Protein AF-A0A8X6VIW7-F1 (afdb_monomer_lite)

Radius of gyration: 28.92 Å; chains: 1; bounding box: 63×59×77 Å

Sequence (243 aa):
MYPKSKSKLSGEFLKIFAATTDDHREITALLKEKGEQFFALNPTANRPQKVVIKGLPITTDIGRDLTSRGFQVLKKPRNSLKLKPNSNSPSSWSRFKNPRIPPDIFKLETCCYLSIKIDNYIYNRRPGAAQCYNCNLFHHSSNNCHIQTRCLKWRHDATCPPTNSEPEATEAPREKRQPPKPNDANQKPQNYDDEAFGFMDAILELKKFFADFPSLLELGRQLRNAQGTERVDVFYRHLISLK

Organism: Trichonephila clavipes (NCBI:txid2585209)

Secondary structure (DSSP, 8-state):
--TT-EEEEETTEEEEE-SSHHHHHHHHHHHHHTT---B-PPPGGGS-EEEEEES--TT--HHHHHHHTT---SEEEEEEEEEETTEEEEEEEEEEEESS--GGGGG--EETTEE-EEEE------SSPPBPTTT--BSS-GGGB-SPP--TTT---S-PPPTT------PPP---PPPPPP--TTPPPP---SSHHHHHHHHHHHHHHHHH-TTHHHHHHHHHH--TTHHHHHHHHHHHTT-

Foldseek 3Di:
DQPPWDWDDDPPDIDIRDPDPVSLVVVLVVCVVVLHFDFDADDPLQFWFKKKKKFDDQPDFQVVQCVVVPADFPDGWHWDWDDDPPDPDTIIITMTTGSDDDPCVQVDQDTPNTGIHMDGPDPPPPVDFDAEPAQRDGDHYVPGGSHAHADPVPRDGPPDDPPPDDDDDDDDDDDDDDDDDDDDPDDDDDDPDPPVVVVVVVVVVVVVVCVLPVCVVVLVVVCVVDDDPVNVVSVVVVVVVND

Structure (mmCIF, N/CA/C/O backbone):
data_AF-A0A8X6VIW7-F1
#
_entry.id   AF-A0A8X6VIW7-F1
#
loop_
_atom_site.group_PDB
_atom_site.id
_atom_site.type_symbol
_atom_site.label_atom_id
_atom_site.label_alt_id
_atom_site.label_comp_id
_atom_site.label_asym_id
_atom_site.label_entity_id
_atom_site.label_seq_id
_atom_site.pdbx_PDB_ins_code
_atom_site.Cartn_x
_atom_site.Cartn_y
_atom_site.Cartn_z
_atom_site.occupancy
_atom_site.B_iso_or_equiv
_atom_site.auth_seq_id
_atom_site.auth_comp_id
_atom_site.auth_asym_id
_atom_site.auth_atom_id
_atom_site.pdbx_PDB_model_num
ATOM 1 N N . MET A 1 1 ? -25.941 -13.196 11.583 1.00 55.06 1 MET A N 1
ATOM 2 C CA . MET A 1 1 ? -24.810 -12.963 12.513 1.00 55.06 1 MET A CA 1
ATOM 3 C C . MET A 1 1 ? -23.689 -13.900 12.086 1.00 55.06 1 MET A C 1
ATOM 5 O O . MET A 1 1 ? -23.973 -15.081 11.982 1.00 55.06 1 MET A O 1
ATOM 9 N N . TYR A 1 2 ? -22.495 -13.408 11.732 1.00 67.38 2 TYR A N 1
ATOM 10 C CA . TYR A 1 2 ? -21.409 -14.222 11.151 1.00 67.38 2 TYR A CA 1
ATOM 11 C C . TYR A 1 2 ? -20.727 -15.087 12.224 1.00 67.38 2 TYR A C 1
ATOM 13 O O . TYR A 1 2 ? -19.884 -14.577 12.966 1.00 67.38 2 TYR A O 1
ATOM 21 N N . PRO A 1 3 ? -21.049 -16.389 12.334 1.00 62.03 3 PRO A N 1
ATOM 22 C CA . PRO A 1 3 ? -20.724 -17.173 13.528 1.00 62.03 3 PRO A CA 1
ATOM 23 C C . PRO A 1 3 ? -19.232 -17.525 13.632 1.00 62.03 3 PRO A C 1
ATOM 25 O O . PRO A 1 3 ? -18.755 -17.890 14.700 1.00 62.03 3 PRO A O 1
ATOM 28 N N . LYS A 1 4 ? -18.478 -17.403 12.531 1.00 77.38 4 LYS A N 1
ATOM 29 C CA . LYS A 1 4 ? -17.041 -17.719 12.472 1.00 77.38 4 LYS A CA 1
ATOM 30 C C . LYS A 1 4 ? -16.131 -16.490 12.568 1.00 77.38 4 LYS A C 1
ATOM 32 O O . LYS A 1 4 ? -14.911 -16.647 12.611 1.00 77.38 4 LYS A O 1
ATOM 37 N N . SER A 1 5 ? -16.688 -15.276 12.586 1.00 81.12 5 SER A N 1
ATOM 38 C CA . SER A 1 5 ? -15.884 -14.055 12.700 1.00 81.12 5 SER A CA 1
ATOM 39 C C . SER A 1 5 ? -15.466 -13.804 14.149 1.00 81.12 5 SER A C 1
ATOM 41 O O . SER A 1 5 ? -16.276 -13.933 15.063 1.00 81.12 5 SER A O 1
ATOM 43 N N . LYS A 1 6 ? -14.198 -13.442 14.368 1.00 87.38 6 LYS A N 1
ATOM 44 C CA . LYS A 1 6 ? -13.678 -13.094 15.701 1.00 87.38 6 LYS A CA 1
ATOM 45 C C . LYS A 1 6 ? -13.632 -11.580 15.845 1.00 87.38 6 LYS A C 1
ATOM 47 O O . LYS A 1 6 ? -13.148 -10.904 14.942 1.00 87.38 6 LYS A O 1
ATOM 52 N N . SER A 1 7 ? -14.058 -11.043 16.981 1.00 89.19 7 SER A N 1
ATOM 53 C CA . SER A 1 7 ? -13.962 -9.610 17.274 1.00 89.19 7 SER A CA 1
ATOM 54 C C . SER A 1 7 ? -13.026 -9.341 18.448 1.00 89.19 7 SER A C 1
ATOM 56 O O . SER A 1 7 ? -13.047 -10.062 19.443 1.00 89.19 7 SER A O 1
ATOM 58 N N . LYS A 1 8 ? -12.208 -8.292 18.348 1.00 91.38 8 LYS A N 1
ATOM 59 C CA . LYS A 1 8 ? -11.324 -7.826 19.422 1.00 91.38 8 LYS A CA 1
ATOM 60 C C . LYS A 1 8 ? -11.406 -6.310 19.547 1.00 91.38 8 LYS A C 1
ATOM 62 O O . LYS A 1 8 ? -11.177 -5.600 18.570 1.00 91.38 8 LYS A O 1
ATOM 67 N N . LEU A 1 9 ? -11.659 -5.815 20.754 1.00 89.25 9 LEU A N 1
ATOM 68 C CA . LEU A 1 9 ? -11.555 -4.389 21.049 1.00 89.25 9 LEU A CA 1
ATOM 69 C C . LEU A 1 9 ? -10.075 -3.968 21.053 1.00 89.25 9 LEU A C 1
ATOM 71 O O . LEU A 1 9 ? -9.223 -4.647 21.630 1.00 89.25 9 LEU A O 1
ATOM 75 N N . SER A 1 10 ? -9.743 -2.888 20.352 1.00 83.25 10 SER A N 1
ATOM 76 C CA . SER A 1 10 ? -8.375 -2.394 20.199 1.00 83.25 10 SER A CA 1
ATOM 77 C C . SER A 1 10 ? -8.364 -0.870 20.235 1.00 83.25 10 SER A C 1
ATOM 79 O O . SER A 1 10 ? -8.368 -0.225 19.184 1.00 83.25 10 SER A O 1
ATOM 81 N N . GLY A 1 11 ? -8.282 -0.306 21.439 1.00 83.88 11 GLY A N 1
ATOM 82 C CA . GLY A 1 11 ? -8.408 1.137 21.644 1.00 83.88 11 GLY A CA 1
ATOM 83 C C . GLY A 1 11 ? -9.808 1.603 21.251 1.00 83.88 11 GLY A C 1
ATOM 84 O O . GLY A 1 11 ? -10.787 0.972 21.633 1.00 83.88 11 GLY A O 1
ATOM 85 N N . GLU A 1 12 ? -9.885 2.649 20.430 1.00 83.62 12 GLU A N 1
ATOM 86 C CA . GLU A 1 12 ? -11.143 3.228 19.926 1.00 83.62 12 GLU A CA 1
ATOM 87 C C . GLU A 1 12 ? -11.874 2.348 18.893 1.00 83.62 12 GLU A C 1
ATOM 89 O O . GLU A 1 12 ? -13.001 2.651 18.517 1.00 83.62 12 GLU A O 1
ATOM 94 N N . PHE A 1 13 ? -11.253 1.268 18.402 1.00 86.56 13 PHE A N 1
ATOM 95 C CA . PHE A 1 13 ? -11.801 0.466 17.305 1.00 86.56 13 PHE A CA 1
ATOM 96 C C . PHE A 1 13 ? -12.142 -0.963 17.725 1.00 86.56 13 PHE A C 1
ATOM 98 O O . PHE A 1 13 ? -11.342 -1.657 18.361 1.00 86.56 13 PHE A O 1
ATOM 105 N N . LEU A 1 14 ? -13.286 -1.455 17.246 1.00 90.88 14 LEU A N 1
ATOM 106 C CA . LEU A 1 14 ? -13.618 -2.876 17.240 1.00 90.88 14 LEU A CA 1
ATOM 107 C C . LEU A 1 14 ? -13.024 -3.532 15.986 1.00 90.88 14 LEU A C 1
ATOM 109 O O . LEU A 1 14 ? -13.461 -3.283 14.864 1.00 90.88 14 LEU A O 1
ATOM 113 N N . LYS A 1 15 ? -12.010 -4.382 16.161 1.00 90.75 15 LYS A N 1
ATOM 114 C CA . LYS A 1 15 ? -11.407 -5.144 15.061 1.00 90.75 15 LYS A CA 1
ATOM 115 C C . LYS A 1 15 ? -12.203 -6.415 14.823 1.00 90.75 15 LYS A C 1
ATOM 117 O O . LYS A 1 15 ? -12.301 -7.244 15.724 1.00 90.75 15 LYS A O 1
ATOM 122 N N . ILE A 1 16 ? -12.707 -6.589 13.607 1.00 90.50 16 ILE A N 1
ATOM 123 C CA . ILE A 1 16 ? -13.416 -7.795 13.175 1.00 90.50 16 ILE A CA 1
ATOM 124 C C . ILE A 1 16 ? -12.510 -8.575 12.223 1.00 90.50 16 ILE A C 1
ATOM 126 O O . ILE A 1 16 ? -12.018 -8.042 11.229 1.00 90.50 16 ILE A O 1
ATOM 130 N N . PHE A 1 17 ? -12.283 -9.844 12.536 1.00 89.25 17 PHE A N 1
ATOM 131 C CA . PHE A 1 17 ? -11.543 -10.788 11.713 1.00 89.25 17 PHE A CA 1
ATOM 132 C C . PHE A 1 17 ? -12.542 -11.720 11.028 1.00 89.25 17 PHE A C 1
ATOM 134 O O . PHE A 1 17 ? -13.133 -12.590 11.672 1.00 89.25 17 PHE A O 1
ATOM 141 N N . ALA A 1 18 ? -12.738 -11.514 9.727 1.00 87.69 18 ALA A N 1
ATOM 142 C CA . ALA A 1 18 ? -13.538 -12.394 8.881 1.00 87.69 18 ALA A CA 1
ATOM 143 C C . ALA A 1 18 ? -12.816 -13.735 8.660 1.00 87.69 18 ALA A C 1
ATOM 145 O O . ALA A 1 18 ? -11.590 -13.761 8.532 1.00 87.69 18 ALA A O 1
ATOM 146 N N . ALA A 1 19 ? -13.569 -14.839 8.621 1.00 86.44 19 ALA A N 1
ATOM 147 C CA . ALA A 1 19 ? -13.002 -16.171 8.409 1.00 86.44 19 ALA A CA 1
ATOM 148 C C . ALA A 1 19 ? -12.710 -16.427 6.923 1.00 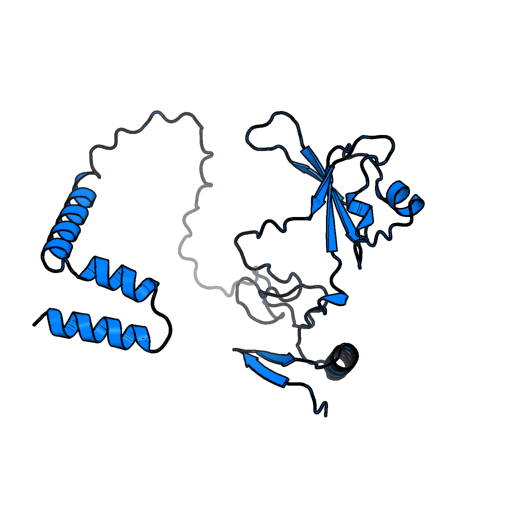86.44 19 ALA A C 1
ATOM 150 O O . ALA A 1 19 ? -11.676 -17.001 6.584 1.00 86.44 19 ALA A O 1
ATOM 151 N N . THR A 1 20 ? -13.601 -15.967 6.041 1.00 86.12 20 THR A N 1
ATOM 152 C CA . THR A 1 20 ? -13.472 -16.095 4.586 1.00 86.12 20 THR A CA 1
ATOM 153 C C . THR A 1 20 ? -13.397 -14.732 3.891 1.00 86.12 20 THR A C 1
ATOM 155 O O . THR A 1 20 ? -13.682 -13.680 4.473 1.00 86.12 20 THR A O 1
ATOM 158 N N . THR A 1 21 ? -12.989 -14.730 2.618 1.00 84.25 21 THR A N 1
ATOM 159 C CA . THR A 1 21 ? -12.998 -13.514 1.789 1.00 84.25 21 THR A CA 1
ATOM 160 C C . THR A 1 21 ? -14.405 -13.020 1.483 1.00 84.25 21 THR A C 1
ATOM 162 O O . THR A 1 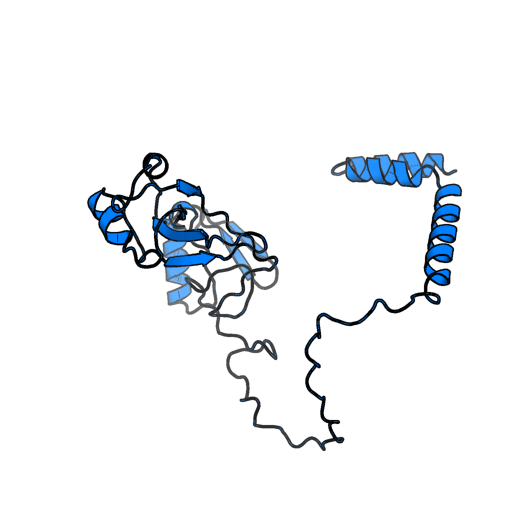21 ? -14.579 -11.817 1.289 1.00 84.25 21 THR A O 1
ATOM 165 N N . ASP A 1 22 ? -15.381 -13.923 1.447 1.00 86.50 22 ASP A N 1
ATOM 166 C CA . ASP A 1 22 ? -16.775 -13.596 1.157 1.00 86.50 22 ASP A CA 1
ATOM 167 C C . ASP A 1 22 ? -17.432 -12.970 2.385 1.00 86.50 22 ASP A C 1
ATOM 169 O O . ASP A 1 22 ? -17.964 -11.868 2.272 1.00 86.50 22 ASP A O 1
ATOM 173 N N . ASP A 1 23 ? -17.199 -13.526 3.583 1.00 88.44 23 ASP A N 1
ATOM 174 C CA . ASP A 1 23 ? -17.597 -12.890 4.849 1.00 88.44 23 ASP A CA 1
ATOM 175 C C . ASP A 1 23 ? -17.052 -11.455 4.945 1.00 88.44 23 ASP A C 1
ATOM 177 O O . ASP A 1 23 ? -17.758 -10.530 5.336 1.00 88.44 23 ASP A O 1
ATOM 181 N N . HIS A 1 24 ? -15.787 -11.233 4.561 1.00 87.38 24 HIS A N 1
ATOM 182 C CA . HIS A 1 24 ? -15.199 -9.890 4.559 1.00 87.38 24 HIS A CA 1
ATOM 183 C C . HIS A 1 24 ? -15.970 -8.932 3.637 1.00 87.38 24 HIS A C 1
ATOM 185 O O . HIS A 1 24 ? -16.140 -7.756 3.973 1.00 87.38 24 HIS A O 1
ATOM 191 N N . ARG A 1 25 ? -16.405 -9.400 2.460 1.00 87.56 25 ARG A N 1
ATOM 192 C CA . ARG A 1 25 ? -17.170 -8.592 1.498 1.00 87.56 25 ARG A CA 1
ATOM 193 C C . ARG A 1 25 ? -18.560 -8.278 2.030 1.00 87.56 25 ARG A C 1
ATOM 195 O O . ARG A 1 25 ? -18.948 -7.115 1.981 1.00 87.56 25 ARG A O 1
ATOM 202 N N . GLU A 1 26 ? -19.256 -9.269 2.573 1.00 90.31 26 GLU A N 1
ATOM 203 C CA . GLU A 1 26 ? -20.601 -9.083 3.110 1.00 90.31 26 GLU A CA 1
ATOM 204 C C . GLU A 1 26 ? -20.607 -8.182 4.349 1.00 90.31 26 GLU A C 1
ATOM 206 O O . GLU A 1 26 ? -21.367 -7.221 4.398 1.00 90.31 26 GLU A O 1
ATOM 211 N N . ILE A 1 27 ? -19.686 -8.389 5.299 1.00 90.00 27 ILE A N 1
ATOM 212 C CA . ILE A 1 27 ? -19.535 -7.509 6.471 1.00 90.00 27 ILE A CA 1
ATOM 213 C C . ILE A 1 27 ? -19.248 -6.071 6.023 1.00 90.00 27 ILE A C 1
ATOM 215 O O . ILE A 1 27 ? -19.843 -5.126 6.534 1.00 90.00 27 ILE A O 1
ATOM 219 N N . THR A 1 28 ? -18.364 -5.893 5.036 1.00 90.00 28 THR A N 1
ATOM 220 C CA . THR A 1 28 ? -18.067 -4.566 4.477 1.00 90.00 28 THR A CA 1
ATOM 221 C C . THR A 1 28 ? -19.297 -3.939 3.813 1.00 90.00 28 THR A C 1
ATOM 223 O O . THR A 1 28 ? -19.474 -2.727 3.907 1.00 90.00 28 THR A O 1
ATOM 226 N N . ALA A 1 29 ? -20.133 -4.724 3.129 1.00 91.06 29 ALA A N 1
ATOM 227 C CA . ALA A 1 29 ? -21.361 -4.239 2.500 1.00 91.06 29 ALA A CA 1
ATOM 228 C C . ALA A 1 29 ? -22.401 -3.815 3.547 1.00 91.06 29 ALA A C 1
ATOM 230 O O . ALA A 1 29 ? -22.921 -2.707 3.461 1.00 91.06 29 ALA A O 1
ATOM 231 N N . LEU A 1 30 ? -22.606 -4.629 4.585 1.00 92.12 30 LEU A N 1
ATOM 232 C CA . LEU A 1 30 ? -23.519 -4.324 5.688 1.00 92.12 30 LEU A CA 1
ATOM 233 C C . LEU A 1 30 ? -23.110 -3.065 6.459 1.00 92.12 30 LEU A C 1
ATOM 235 O O . LEU A 1 30 ? -23.959 -2.257 6.821 1.00 92.12 30 LEU A O 1
ATOM 239 N N . LEU A 1 31 ? -21.810 -2.868 6.707 1.00 91.31 31 LEU A N 1
ATOM 240 C CA . LEU A 1 31 ? -21.321 -1.656 7.375 1.00 91.31 31 LEU A CA 1
ATOM 241 C C . LEU A 1 31 ? -21.535 -0.400 6.521 1.00 91.31 31 LEU A C 1
ATOM 243 O O . LEU A 1 31 ? -21.816 0.663 7.066 1.00 91.31 31 LEU A O 1
ATOM 247 N N . LYS A 1 32 ? -21.436 -0.522 5.191 1.00 90.25 32 LYS A N 1
ATOM 248 C CA . LYS A 1 32 ? -21.754 0.579 4.270 1.00 90.25 32 LYS A CA 1
ATOM 249 C C . LYS A 1 32 ? -23.241 0.892 4.250 1.00 90.25 32 LYS A C 1
ATOM 251 O O . LYS A 1 32 ? -23.593 2.062 4.274 1.00 90.25 32 LYS A O 1
ATOM 256 N N . GLU A 1 33 ? -24.086 -0.133 4.212 1.00 93.94 33 GLU A N 1
ATOM 257 C CA . GLU A 1 33 ? -25.544 0.020 4.226 1.00 93.94 33 GLU A CA 1
ATOM 258 C C . GLU A 1 33 ? -26.019 0.722 5.501 1.00 93.94 33 GLU A C 1
ATOM 260 O O . GLU A 1 33 ? -26.839 1.631 5.442 1.00 93.94 33 GLU A O 1
ATOM 265 N N . LYS A 1 34 ? -25.433 0.365 6.649 1.00 92.12 34 LYS A N 1
ATOM 266 C CA . LYS A 1 34 ? -25.712 1.026 7.929 1.00 92.12 34 LYS A CA 1
ATOM 267 C C . LYS A 1 34 ? -25.103 2.425 8.063 1.00 92.12 34 LYS A C 1
ATOM 269 O O . LYS A 1 34 ? -25.446 3.132 9.001 1.00 92.12 34 LYS A O 1
ATOM 274 N N . GLY A 1 35 ? -24.204 2.825 7.161 1.00 88.25 35 GLY A N 1
ATOM 275 C CA . GLY A 1 35 ? -23.536 4.128 7.213 1.00 88.25 35 GLY A CA 1
ATOM 276 C C . GLY A 1 35 ? -22.532 4.282 8.362 1.00 88.25 35 GLY A C 1
ATOM 277 O O . GLY A 1 35 ? -22.239 5.402 8.773 1.00 88.25 35 GLY A O 1
ATOM 278 N N . GLU A 1 36 ? -21.999 3.177 8.885 1.00 89.56 36 GLU A N 1
ATOM 279 C CA . GLU A 1 36 ? -21.081 3.193 10.027 1.00 89.56 36 GLU A CA 1
ATOM 280 C C . GLU A 1 36 ? -19.656 3.599 9.622 1.00 89.56 36 GLU A C 1
ATOM 282 O O . GLU A 1 36 ? -19.207 3.365 8.496 1.00 89.56 36 GLU A O 1
ATOM 287 N N . GLN A 1 37 ? -18.890 4.160 10.562 1.00 90.69 37 GLN A N 1
ATOM 288 C CA . GLN A 1 37 ? -17.494 4.532 10.315 1.00 90.69 37 GLN A CA 1
ATOM 289 C C . GLN A 1 37 ? -16.563 3.328 10.472 1.00 90.69 37 GLN A C 1
ATOM 291 O O . GLN A 1 37 ? -16.372 2.799 11.567 1.00 90.69 37 GLN A O 1
ATOM 296 N N . PHE A 1 38 ? -15.903 2.917 9.389 1.00 92.06 38 PHE A N 1
ATOM 297 C CA . PHE A 1 38 ? -14.943 1.815 9.441 1.00 92.06 38 PHE A CA 1
ATOM 298 C C . PHE A 1 38 ? -13.830 1.956 8.403 1.00 92.06 38 PHE A C 1
ATOM 300 O O . PHE A 1 38 ? -13.922 2.706 7.432 1.00 92.06 38 PHE A O 1
ATOM 307 N N . PHE A 1 39 ? -12.756 1.192 8.577 1.00 91.38 39 PHE A N 1
ATOM 308 C CA . PHE A 1 39 ? -11.782 0.943 7.519 1.00 91.38 39 PHE A CA 1
ATOM 309 C C . PHE A 1 39 ? -11.555 -0.558 7.397 1.00 91.38 39 PHE A C 1
ATOM 311 O O . PHE A 1 39 ? -11.466 -1.266 8.398 1.00 91.38 39 PHE A O 1
ATOM 318 N N . ALA A 1 40 ? -11.437 -1.044 6.167 1.00 89.81 40 ALA A N 1
ATOM 319 C CA . ALA A 1 40 ? -11.188 -2.453 5.901 1.00 89.81 40 ALA A CA 1
ATOM 320 C C . ALA A 1 40 ? -9.819 -2.642 5.241 1.00 89.81 40 ALA A C 1
ATOM 322 O O . ALA A 1 40 ? -9.442 -1.956 4.286 1.00 89.81 40 ALA A O 1
ATOM 323 N N . LEU A 1 41 ? -9.045 -3.585 5.776 1.00 85.44 41 LEU A N 1
ATOM 324 C CA . LEU A 1 41 ? -7.746 -3.948 5.225 1.00 85.44 41 LEU A CA 1
ATOM 325 C C . LEU A 1 41 ? -7.953 -4.920 4.065 1.00 85.44 41 LEU A C 1
ATOM 327 O O . LEU A 1 41 ? -8.632 -5.929 4.206 1.00 85.44 41 LEU A O 1
ATOM 331 N N . ASN A 1 42 ? -7.336 -4.637 2.918 1.00 77.56 42 ASN A N 1
ATOM 332 C CA . ASN A 1 42 ? -7.421 -5.546 1.779 1.00 77.56 42 ASN A CA 1
ATOM 333 C C . ASN A 1 42 ? -6.821 -6.916 2.143 1.00 77.56 42 ASN A C 1
ATOM 335 O O . ASN A 1 42 ? -5.689 -6.946 2.647 1.00 77.56 42 ASN A O 1
ATOM 339 N N . PRO A 1 43 ? -7.515 -8.029 1.833 1.00 74.44 43 PRO A N 1
ATOM 340 C CA . PRO A 1 43 ? -6.968 -9.368 1.997 1.00 74.44 43 PRO A CA 1
ATOM 341 C C . PRO A 1 43 ? -5.606 -9.503 1.314 1.00 74.44 43 PRO A C 1
ATOM 343 O O . PRO A 1 43 ? -5.377 -8.934 0.242 1.00 74.44 43 PRO A O 1
ATOM 346 N N . THR A 1 44 ? -4.709 -10.287 1.910 1.00 70.56 44 THR A N 1
ATOM 347 C CA . THR A 1 44 ? -3.350 -10.517 1.390 1.00 70.56 44 THR A CA 1
ATOM 348 C C . THR A 1 44 ? -3.363 -11.031 -0.048 1.00 70.56 44 THR A C 1
ATOM 350 O O . THR A 1 44 ? -2.578 -10.547 -0.859 1.00 70.56 44 THR A O 1
ATOM 353 N N . ALA A 1 45 ? -4.306 -11.916 -0.387 1.00 68.88 45 ALA A N 1
ATOM 354 C CA . ALA A 1 45 ? -4.485 -12.462 -1.734 1.00 68.88 45 ALA A CA 1
ATOM 355 C C . ALA A 1 45 ? -4.814 -11.401 -2.801 1.00 68.88 45 ALA A C 1
ATOM 357 O O . ALA A 1 45 ? -4.433 -11.557 -3.957 1.00 68.88 45 ALA A O 1
ATOM 358 N N . ASN A 1 46 ? -5.487 -10.313 -2.415 1.00 70.38 46 ASN A N 1
ATOM 359 C CA . ASN A 1 46 ? -5.895 -9.239 -3.326 1.00 70.38 46 ASN A CA 1
ATOM 360 C C . ASN A 1 46 ? -4.908 -8.066 -3.330 1.00 70.38 46 ASN A C 1
ATOM 362 O O . ASN A 1 46 ? -5.108 -7.081 -4.044 1.00 70.38 46 ASN A O 1
ATOM 366 N N . ARG A 1 47 ? -3.856 -8.117 -2.502 1.00 73.88 47 ARG A N 1
ATOM 367 C CA . ARG A 1 47 ? -2.873 -7.041 -2.414 1.00 73.88 47 ARG A CA 1
ATOM 368 C C . ARG A 1 47 ? -1.931 -7.133 -3.621 1.00 73.88 47 ARG A C 1
ATOM 370 O O . ARG A 1 47 ? -1.119 -8.053 -3.668 1.00 73.88 47 ARG A O 1
ATOM 377 N N . PRO A 1 48 ? -1.953 -6.159 -4.551 1.00 72.12 48 PRO A N 1
ATOM 378 C CA . PRO A 1 48 ? -1.096 -6.219 -5.721 1.00 72.12 48 PRO A CA 1
ATOM 379 C C . PRO A 1 48 ? 0.366 -6.138 -5.299 1.00 72.12 48 PRO A C 1
ATOM 381 O O . PRO A 1 48 ? 0.767 -5.252 -4.527 1.00 72.12 48 PRO A O 1
ATOM 384 N N . GLN A 1 49 ? 1.161 -7.053 -5.831 1.00 77.69 49 GLN A N 1
ATOM 385 C CA . GLN A 1 49 ? 2.592 -7.077 -5.620 1.00 77.69 49 GLN A CA 1
ATOM 386 C C . GLN A 1 49 ? 3.271 -6.080 -6.567 1.00 77.69 49 GLN A C 1
ATOM 388 O O . GLN A 1 49 ? 2.742 -5.702 -7.619 1.00 77.69 49 GLN A O 1
ATOM 393 N N . LYS A 1 50 ? 4.433 -5.585 -6.144 1.00 81.44 50 LYS A N 1
ATOM 394 C CA . LYS A 1 50 ? 5.212 -4.586 -6.876 1.00 81.44 50 LYS A CA 1
ATOM 395 C C . LYS A 1 50 ? 6.564 -5.174 -7.237 1.00 81.44 50 LYS A C 1
ATOM 397 O O . LYS A 1 50 ? 7.210 -5.784 -6.389 1.00 81.44 50 LYS A O 1
ATOM 402 N N . VAL A 1 51 ? 7.008 -4.889 -8.450 1.00 84.31 51 VAL A N 1
ATOM 403 C CA . VAL A 1 51 ? 8.330 -5.263 -8.958 1.00 84.31 51 VAL A CA 1
ATOM 404 C C . VAL A 1 51 ? 9.041 -4.011 -9.439 1.00 84.31 51 VAL A C 1
ATOM 406 O O . VAL A 1 51 ? 8.398 -3.020 -9.809 1.00 84.31 51 VAL A O 1
ATOM 409 N N . VAL A 1 52 ? 10.365 -4.047 -9.386 1.00 84.88 52 VAL A N 1
ATOM 410 C CA . VAL A 1 52 ? 11.242 -3.003 -9.894 1.00 84.88 52 VAL A CA 1
ATOM 411 C C . VAL A 1 52 ? 12.002 -3.534 -11.098 1.00 84.88 52 VAL A C 1
ATOM 413 O O . VAL A 1 52 ? 12.730 -4.510 -10.971 1.00 84.88 52 VAL A O 1
ATOM 416 N N . ILE A 1 53 ? 11.886 -2.846 -12.231 1.00 86.75 53 ILE A N 1
ATOM 417 C CA . ILE A 1 53 ? 12.722 -3.089 -13.410 1.00 86.75 53 ILE A CA 1
ATOM 418 C C . ILE A 1 53 ? 13.769 -1.979 -13.481 1.00 86.75 53 ILE A C 1
ATOM 420 O O . ILE A 1 53 ? 13.413 -0.800 -13.446 1.00 86.75 53 ILE A O 1
ATOM 424 N N . LYS A 1 54 ? 15.046 -2.348 -13.543 1.00 86.69 54 LYS A N 1
ATOM 425 C CA . LYS A 1 54 ? 16.201 -1.449 -13.670 1.00 86.69 54 LYS A CA 1
ATOM 426 C C . LYS A 1 54 ? 16.807 -1.565 -15.066 1.00 86.69 54 LYS A C 1
ATOM 428 O O . LYS A 1 54 ? 16.698 -2.618 -15.687 1.00 86.69 54 LYS A O 1
ATOM 433 N N . GLY A 1 55 ? 17.495 -0.511 -15.508 1.00 82.25 55 GLY A N 1
ATOM 434 C CA . GLY A 1 55 ? 18.224 -0.502 -16.786 1.00 82.25 55 GLY A CA 1
ATOM 435 C C . GLY A 1 55 ? 17.435 0.062 -17.968 1.00 82.25 55 GLY A C 1
ATOM 436 O O . GLY A 1 55 ? 17.872 -0.059 -19.103 1.00 82.25 55 GLY A O 1
ATOM 437 N N . LEU A 1 56 ? 16.285 0.697 -17.715 1.00 84.25 56 LEU A N 1
ATOM 438 C CA . LEU A 1 56 ? 15.430 1.263 -18.761 1.00 84.25 56 LEU A CA 1
ATOM 439 C C . LEU A 1 56 ? 15.372 2.788 -18.678 1.00 84.25 56 LEU A C 1
ATOM 441 O O . LEU A 1 56 ? 15.194 3.306 -17.576 1.00 84.25 56 LEU A O 1
ATOM 445 N N . PRO A 1 57 ? 15.462 3.529 -19.791 1.00 80.62 57 PRO A N 1
ATOM 446 C CA . PRO A 1 57 ? 15.230 4.970 -19.805 1.00 80.62 57 PRO A CA 1
ATOM 447 C C . PRO A 1 57 ? 13.870 5.356 -19.200 1.00 80.62 57 PRO A C 1
ATOM 449 O O . PRO A 1 57 ? 12.902 4.598 -19.241 1.00 80.62 57 PRO A O 1
ATOM 452 N N . ILE A 1 58 ? 13.764 6.570 -18.649 1.00 77.44 58 ILE A N 1
ATOM 453 C CA . ILE A 1 58 ? 12.500 7.054 -18.058 1.00 77.44 58 ILE A CA 1
ATOM 454 C C . ILE A 1 58 ? 11.387 7.205 -19.091 1.00 77.44 58 ILE A C 1
ATOM 456 O O . ILE A 1 58 ? 10.213 7.090 -18.746 1.00 77.44 58 ILE A O 1
ATOM 460 N N . THR A 1 59 ? 11.744 7.464 -20.341 1.00 78.44 59 THR A N 1
ATOM 461 C CA . THR A 1 59 ? 10.803 7.689 -21.438 1.00 78.44 59 THR A CA 1
ATOM 462 C C . THR A 1 59 ? 10.175 6.399 -21.961 1.00 78.44 59 THR A C 1
ATOM 464 O O . THR A 1 59 ? 9.177 6.459 -22.674 1.00 78.44 59 THR A O 1
ATOM 467 N N . THR A 1 60 ? 10.712 5.232 -21.597 1.00 80.44 60 THR A N 1
ATOM 468 C CA . THR A 1 60 ? 10.274 3.947 -22.142 1.00 80.44 60 THR A CA 1
ATOM 469 C C . THR A 1 60 ? 8.896 3.537 -21.608 1.00 80.44 60 THR A C 1
ATOM 471 O O . THR A 1 60 ? 8.689 3.433 -20.392 1.00 80.44 60 THR A O 1
ATOM 474 N N . ASP A 1 61 ? 7.955 3.246 -22.514 1.00 82.62 61 ASP A N 1
ATOM 475 C CA . ASP A 1 61 ? 6.643 2.676 -22.175 1.00 82.62 61 ASP A CA 1
ATOM 476 C C . ASP A 1 61 ? 6.727 1.154 -22.013 1.00 82.62 61 ASP A C 1
ATOM 478 O O . ASP A 1 61 ? 6.479 0.367 -22.925 1.00 82.62 61 ASP A O 1
ATOM 482 N N . ILE A 1 62 ? 7.062 0.748 -20.796 1.00 84.44 62 ILE A N 1
ATOM 483 C CA . ILE A 1 62 ? 7.236 -0.653 -20.402 1.00 84.44 62 ILE A CA 1
ATOM 484 C C . ILE A 1 62 ? 5.900 -1.407 -20.384 1.00 84.44 62 ILE A C 1
ATOM 486 O O . ILE A 1 62 ? 5.865 -2.630 -20.497 1.00 84.44 62 ILE A O 1
ATOM 490 N N . GLY A 1 63 ? 4.781 -0.689 -20.236 1.00 84.12 63 GLY A N 1
ATOM 491 C CA . GLY A 1 63 ? 3.461 -1.301 -20.107 1.00 84.12 63 GLY A CA 1
ATOM 492 C C . GLY A 1 63 ? 3.089 -2.131 -21.332 1.00 84.12 63 GLY A C 1
ATOM 493 O O . GLY A 1 63 ? 2.574 -3.237 -21.182 1.00 84.12 63 GLY A O 1
ATOM 494 N N . ARG A 1 64 ? 3.395 -1.623 -22.531 1.00 85.56 64 ARG A N 1
ATOM 495 C CA . ARG A 1 64 ? 3.101 -2.295 -23.804 1.00 85.56 64 ARG A CA 1
ATOM 496 C C . ARG A 1 64 ? 3.891 -3.588 -23.971 1.00 85.56 64 ARG A C 1
ATOM 498 O O . ARG A 1 64 ? 3.284 -4.611 -24.257 1.00 85.56 64 ARG A O 1
ATOM 505 N N . ASP A 1 65 ? 5.203 -3.549 -23.735 1.00 87.81 65 ASP A N 1
ATOM 506 C CA . ASP A 1 65 ? 6.076 -4.725 -23.884 1.00 87.81 65 ASP A CA 1
ATOM 507 C C . ASP A 1 65 ? 5.777 -5.806 -22.834 1.00 87.81 65 ASP A C 1
ATOM 509 O O . ASP A 1 65 ? 5.800 -6.996 -23.125 1.00 87.81 65 ASP A O 1
ATOM 513 N N . LEU A 1 66 ? 5.417 -5.418 -21.607 1.00 86.81 66 LEU A N 1
ATOM 514 C CA . LEU A 1 66 ? 4.962 -6.394 -20.613 1.00 86.81 66 LEU A CA 1
ATOM 515 C C . LEU A 1 66 ? 3.616 -7.020 -21.001 1.00 86.81 66 LEU A C 1
ATOM 517 O O . LEU A 1 66 ? 3.423 -8.219 -20.814 1.00 86.81 66 LEU A O 1
ATOM 521 N N . THR A 1 67 ? 2.700 -6.229 -21.563 1.00 87.50 67 THR A N 1
ATOM 522 C CA . THR A 1 67 ? 1.376 -6.719 -21.973 1.00 87.50 67 THR A CA 1
ATOM 523 C C . THR A 1 67 ? 1.473 -7.648 -23.185 1.00 87.50 67 THR A C 1
ATOM 525 O O . THR A 1 67 ? 0.814 -8.684 -23.194 1.00 87.50 67 THR A O 1
ATOM 528 N N . SER A 1 68 ? 2.324 -7.342 -24.175 1.00 87.06 68 SER A N 1
ATOM 529 C CA . SER A 1 68 ? 2.548 -8.216 -25.341 1.00 87.06 68 SER A CA 1
ATOM 530 C C . SER A 1 68 ? 3.162 -9.564 -24.960 1.00 87.06 68 SER A C 1
ATOM 532 O O . SER A 1 68 ? 2.895 -10.567 -25.613 1.00 87.06 68 SER A O 1
ATOM 534 N N . ARG A 1 69 ? 3.929 -9.611 -23.866 1.00 86.19 69 ARG A N 1
ATOM 535 C CA . ARG A 1 69 ? 4.480 -10.845 -23.283 1.00 86.19 69 ARG A CA 1
ATOM 536 C C . ARG A 1 69 ? 3.502 -11.583 -22.358 1.00 86.19 69 ARG A C 1
ATOM 538 O O . ARG A 1 69 ? 3.886 -12.563 -21.730 1.00 86.19 69 ARG A O 1
ATOM 545 N N . GLY A 1 70 ? 2.256 -11.115 -22.245 1.00 84.50 70 GLY A N 1
ATOM 546 C CA . GLY A 1 70 ? 1.199 -11.760 -21.459 1.00 84.50 70 GLY A CA 1
ATOM 547 C C . GLY A 1 70 ? 1.151 -11.373 -19.975 1.00 84.50 70 GLY A C 1
ATOM 548 O O . GLY A 1 70 ? 0.389 -11.966 -19.212 1.00 84.50 70 GLY A O 1
ATOM 549 N N . PHE A 1 71 ? 1.922 -10.375 -19.525 1.00 84.81 71 PHE A N 1
ATOM 550 C CA . PHE A 1 71 ? 1.876 -9.924 -18.132 1.00 84.81 71 PHE A CA 1
ATOM 551 C C . PHE A 1 71 ? 0.761 -8.898 -17.906 1.00 84.81 71 PHE A C 1
ATOM 553 O O . PHE A 1 71 ? 0.698 -7.857 -18.559 1.00 84.81 71 PHE A O 1
ATOM 560 N N . GLN A 1 72 ? -0.084 -9.138 -16.900 1.00 78.44 72 GLN A N 1
ATOM 561 C CA . GLN A 1 72 ? -1.150 -8.205 -16.536 1.00 78.44 72 GLN A CA 1
ATOM 562 C C . GLN A 1 72 ? -0.608 -7.000 -15.747 1.00 78.44 72 GLN A C 1
ATOM 564 O O . GLN A 1 72 ? -0.163 -7.117 -14.600 1.00 78.44 72 GLN A O 1
ATOM 569 N N . VAL A 1 73 ? -0.689 -5.810 -16.346 1.00 78.44 73 VAL A N 1
ATOM 570 C CA . VAL A 1 73 ? -0.259 -4.545 -15.735 1.00 78.44 73 VAL A CA 1
ATOM 571 C C . VAL A 1 73 ? -1.481 -3.757 -15.248 1.00 78.44 73 VAL A C 1
ATOM 573 O O . VAL A 1 73 ? -2.224 -3.193 -16.042 1.00 78.44 73 VAL A O 1
ATOM 576 N N . LEU A 1 74 ? -1.689 -3.667 -13.927 1.00 70.50 74 LEU A N 1
ATOM 577 C CA . LEU A 1 74 ? -2.871 -2.989 -13.351 1.00 70.50 74 LEU A CA 1
ATOM 578 C C . LEU A 1 74 ? -2.848 -1.464 -13.482 1.00 70.50 74 LEU A C 1
ATOM 580 O O . LEU A 1 74 ? -3.884 -0.805 -13.472 1.00 70.50 74 LEU A O 1
ATOM 584 N N . LYS A 1 75 ? -1.652 -0.876 -13.455 1.00 70.50 75 LYS A N 1
ATOM 585 C CA . LYS A 1 75 ? -1.441 0.572 -13.538 1.00 70.50 75 LYS A CA 1
ATOM 586 C C . LYS A 1 75 ? -0.201 0.827 -14.365 1.00 70.50 75 LYS A C 1
ATOM 588 O O . LYS A 1 75 ? 0.776 0.092 -14.206 1.00 70.50 75 LYS A O 1
ATOM 593 N N . LYS A 1 76 ? -0.233 1.901 -15.163 1.00 69.81 76 LYS A N 1
ATOM 594 C CA . LYS A 1 76 ? 0.925 2.356 -15.939 1.00 69.81 76 LYS A CA 1
ATOM 595 C C . LYS A 1 76 ? 2.182 2.352 -15.056 1.00 69.81 76 LYS A C 1
ATOM 597 O O . LYS A 1 76 ? 2.120 2.887 -13.936 1.00 69.81 76 LYS A O 1
ATOM 602 N N . PRO A 1 77 ? 3.284 1.729 -15.513 1.00 73.44 77 PRO A N 1
ATOM 603 C CA . PRO A 1 77 ? 4.523 1.703 -14.759 1.00 73.44 77 PRO A CA 1
ATOM 604 C C . PRO A 1 77 ? 4.956 3.127 -14.424 1.00 73.44 77 PRO A C 1
ATOM 606 O O . PRO A 1 77 ? 4.961 4.006 -15.283 1.00 73.44 77 PRO A O 1
ATOM 609 N N . ARG A 1 78 ? 5.286 3.380 -13.155 1.00 71.88 78 ARG A N 1
ATOM 610 C CA . ARG A 1 78 ? 5.834 4.679 -12.759 1.00 71.88 78 ARG A CA 1
ATOM 611 C C . ARG A 1 78 ? 7.344 4.605 -12.866 1.00 71.88 78 ARG A C 1
ATOM 613 O O . ARG A 1 78 ? 7.985 4.001 -12.000 1.00 71.88 78 ARG A O 1
ATOM 620 N N . ASN A 1 79 ? 7.870 5.235 -13.905 1.00 73.06 79 ASN A N 1
ATOM 621 C CA . ASN A 1 79 ? 9.298 5.395 -14.115 1.00 73.06 79 ASN A CA 1
ATOM 622 C C . ASN A 1 79 ? 9.798 6.492 -13.170 1.00 73.06 79 ASN A C 1
ATOM 624 O O . ASN A 1 79 ? 9.143 7.518 -12.972 1.00 73.06 79 ASN A O 1
ATOM 628 N N . SER A 1 80 ? 10.917 6.245 -12.502 1.00 70.50 80 SER A N 1
ATOM 629 C CA . SER A 1 80 ? 11.515 7.208 -11.581 1.00 70.50 80 SER A CA 1
ATOM 630 C C . SER A 1 80 ? 13.024 7.215 -11.729 1.00 70.50 80 SER A C 1
ATOM 632 O O . SER A 1 80 ? 13.637 6.154 -11.822 1.00 70.50 80 SER A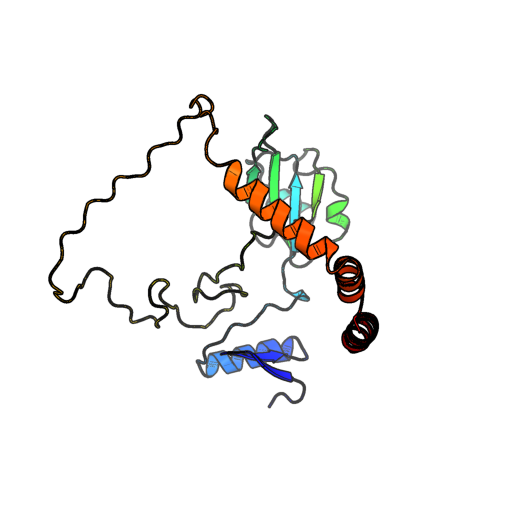 O 1
ATOM 634 N N . LEU A 1 81 ? 13.615 8.411 -11.704 1.00 67.06 81 LEU A N 1
ATOM 635 C CA . LEU A 1 81 ? 15.056 8.578 -11.567 1.00 67.06 81 LEU A CA 1
ATOM 636 C C . LEU A 1 81 ? 15.376 8.577 -10.077 1.00 67.06 81 LEU A C 1
ATOM 638 O O . LEU A 1 81 ? 14.734 9.286 -9.298 1.00 67.06 81 LEU A O 1
ATOM 642 N N . LYS A 1 82 ? 16.371 7.799 -9.668 1.00 64.12 82 LYS A N 1
ATOM 643 C CA . LYS A 1 82 ? 17.073 8.059 -8.416 1.00 64.12 82 LYS A CA 1
ATOM 644 C C . LYS A 1 82 ? 18.529 8.332 -8.737 1.00 64.12 82 LYS A C 1
ATOM 646 O O . LYS A 1 82 ? 19.248 7.428 -9.166 1.00 64.12 82 LYS A O 1
ATOM 651 N N . LEU A 1 83 ? 18.937 9.572 -8.489 1.00 57.03 83 LEU A N 1
ATOM 652 C CA . LEU A 1 83 ? 20.333 9.908 -8.256 1.00 57.03 83 LEU A CA 1
ATOM 653 C C . LEU A 1 83 ? 20.730 9.197 -6.962 1.00 57.03 83 LEU A C 1
ATOM 655 O O . LEU A 1 83 ? 20.058 9.358 -5.938 1.00 57.03 83 LEU A O 1
ATOM 659 N N . LYS A 1 84 ? 21.745 8.333 -7.011 1.00 58.12 84 LYS A N 1
ATOM 660 C CA . LYS A 1 84 ? 22.299 7.813 -5.759 1.00 58.12 84 LYS A CA 1
ATOM 661 C C . LYS A 1 84 ? 23.178 8.914 -5.162 1.00 58.12 84 LYS A C 1
ATOM 663 O O . LYS A 1 84 ? 23.882 9.561 -5.933 1.00 58.12 84 LYS A O 1
ATOM 668 N N . PRO A 1 85 ? 23.197 9.077 -3.829 1.00 54.06 85 PRO A N 1
ATOM 669 C CA . PRO A 1 85 ? 23.991 10.115 -3.168 1.00 54.06 85 PRO A CA 1
ATOM 670 C C . PRO A 1 85 ? 25.473 10.125 -3.576 1.00 54.06 85 PRO A C 1
ATOM 672 O O . PRO A 1 85 ? 26.068 11.188 -3.604 1.00 54.06 85 PRO A O 1
ATOM 675 N N . ASN A 1 86 ? 26.029 8.969 -3.976 1.00 55.69 86 ASN A N 1
ATOM 676 C CA . ASN A 1 86 ? 27.443 8.799 -4.336 1.00 55.69 86 ASN A CA 1
ATOM 677 C C . ASN A 1 86 ? 27.658 8.152 -5.722 1.00 55.69 86 ASN A C 1
ATOM 679 O O . ASN A 1 86 ? 28.656 7.468 -5.933 1.00 55.69 86 ASN A O 1
ATOM 683 N N . SER A 1 87 ? 26.721 8.279 -6.671 1.00 55.66 87 SER A N 1
ATOM 684 C CA . SER A 1 87 ? 26.987 7.835 -8.049 1.00 55.66 87 SER A CA 1
ATOM 685 C C . SER A 1 87 ? 26.462 8.823 -9.080 1.00 55.66 87 SER A C 1
ATOM 687 O O . SER A 1 87 ? 25.260 9.080 -9.120 1.00 55.66 87 SER A O 1
ATOM 689 N N . ASN A 1 88 ? 27.339 9.255 -9.988 1.00 52.62 88 ASN A N 1
ATOM 690 C CA . ASN A 1 88 ? 27.000 10.135 -11.113 1.00 52.62 88 ASN A CA 1
ATOM 691 C C . ASN A 1 88 ? 26.078 9.481 -12.156 1.00 52.62 88 ASN A C 1
ATOM 693 O O . ASN A 1 88 ? 25.594 10.160 -13.055 1.00 52.62 88 ASN A O 1
ATOM 697 N N . SER A 1 89 ? 25.806 8.176 -12.048 1.00 55.38 89 SER A N 1
ATOM 698 C CA . SER A 1 89 ? 24.853 7.501 -12.924 1.00 55.38 89 SER A CA 1
ATOM 699 C C . SER A 1 89 ? 23.450 7.507 -12.305 1.00 55.38 89 SER A C 1
ATOM 701 O O . SER A 1 89 ? 23.239 6.911 -11.238 1.00 55.38 89 SER A O 1
ATOM 703 N N . PRO A 1 90 ? 22.466 8.159 -12.943 1.00 59.84 90 PRO A N 1
ATOM 704 C CA . PRO A 1 90 ? 21.089 8.060 -12.510 1.00 59.84 90 PRO A CA 1
ATOM 705 C C . PRO A 1 90 ? 20.572 6.637 -12.734 1.00 59.84 90 PRO A C 1
ATOM 707 O O . PRO A 1 90 ? 20.442 6.165 -13.860 1.00 59.84 90 PRO A O 1
ATOM 710 N N . SER A 1 91 ? 20.221 5.949 -11.646 1.00 65.44 91 SER A N 1
ATOM 711 C CA . SER A 1 91 ? 19.548 4.657 -11.754 1.00 65.44 91 SER A CA 1
ATOM 712 C C . SER A 1 91 ? 18.064 4.887 -12.025 1.00 65.44 91 SER A C 1
ATOM 714 O O . SER A 1 91 ? 17.309 5.350 -11.160 1.00 65.44 91 SER A O 1
ATOM 716 N N . SER A 1 92 ? 17.648 4.601 -13.251 1.00 69.75 92 SER A N 1
ATOM 717 C CA . SER A 1 92 ? 16.245 4.549 -13.623 1.00 69.75 92 SER A CA 1
ATOM 718 C C . SER A 1 92 ? 15.646 3.224 -13.169 1.00 69.75 92 SER A C 1
ATOM 720 O O . SER A 1 92 ? 16.239 2.146 -13.282 1.00 69.75 92 SER A O 1
ATOM 722 N N . TRP A 1 93 ? 14.462 3.322 -12.582 1.00 73.75 93 TRP A N 1
ATOM 723 C CA . TRP A 1 93 ? 13.741 2.165 -12.098 1.00 73.75 93 TRP A CA 1
ATOM 724 C C . TRP A 1 93 ? 12.248 2.375 -12.290 1.00 73.75 93 TRP A C 1
ATOM 726 O O . TRP A 1 93 ? 11.692 3.434 -11.968 1.00 73.75 93 TRP A O 1
ATOM 736 N N . SER A 1 94 ? 11.608 1.339 -12.808 1.00 76.25 94 SER A N 1
ATOM 737 C CA . SER A 1 94 ? 10.207 1.359 -13.190 1.00 76.25 94 SER A CA 1
ATOM 738 C C . SER A 1 94 ? 9.422 0.412 -12.312 1.00 76.25 94 SER A C 1
ATOM 740 O O . SER A 1 94 ? 9.792 -0.747 -12.121 1.00 76.25 94 SER A O 1
ATOM 742 N N . ARG A 1 95 ? 8.340 0.933 -11.731 1.00 78.00 95 ARG A N 1
ATOM 743 C CA . ARG A 1 95 ? 7.479 0.184 -10.813 1.00 78.00 95 ARG A CA 1
ATOM 744 C C . ARG A 1 95 ? 6.160 -0.127 -11.478 1.00 78.00 95 ARG A C 1
ATOM 746 O O . ARG A 1 95 ? 5.395 0.801 -11.742 1.00 78.00 95 ARG A O 1
ATOM 753 N N . PHE A 1 96 ? 5.852 -1.405 -11.636 1.00 78.88 96 PHE A N 1
ATOM 754 C CA . PHE A 1 96 ? 4.524 -1.853 -12.043 1.00 78.88 96 PHE A CA 1
ATOM 755 C C . PHE A 1 96 ? 3.855 -2.656 -10.922 1.00 78.88 96 PHE A C 1
ATOM 757 O O . PHE A 1 96 ? 4.492 -3.081 -9.953 1.00 78.88 96 PHE A O 1
ATOM 764 N N . LYS A 1 97 ? 2.530 -2.772 -11.018 1.00 72.50 97 LYS A N 1
ATOM 765 C CA . LYS A 1 97 ? 1.688 -3.510 -10.074 1.00 72.50 97 LYS A CA 1
ATOM 766 C C . LYS A 1 97 ? 1.005 -4.647 -10.816 1.00 72.50 97 LYS A C 1
ATOM 768 O O . LYS A 1 97 ? 0.366 -4.386 -11.833 1.00 72.50 97 LYS A O 1
ATOM 773 N N . ASN A 1 98 ? 1.082 -5.847 -10.260 1.00 71.69 98 ASN A N 1
ATOM 774 C CA . ASN A 1 98 ? 0.395 -7.031 -10.764 1.00 71.69 98 ASN A CA 1
ATOM 775 C C . ASN A 1 98 ? -0.338 -7.705 -9.582 1.00 71.69 98 ASN A C 1
ATOM 777 O O . ASN A 1 98 ? 0.233 -7.745 -8.484 1.00 71.69 98 ASN A O 1
ATOM 781 N N . PRO A 1 99 ? -1.601 -8.160 -9.733 1.00 66.12 99 PRO A N 1
ATOM 782 C CA . PRO A 1 99 ? -2.298 -8.905 -8.682 1.00 66.12 99 PRO A CA 1
ATOM 783 C C . PRO A 1 99 ? -1.524 -10.154 -8.242 1.00 66.12 99 PRO A C 1
ATOM 785 O O . PRO A 1 99 ? -1.454 -10.428 -7.046 1.00 66.12 99 PRO A O 1
ATOM 788 N N . ARG A 1 100 ? -0.889 -10.861 -9.182 1.00 72.50 100 ARG A N 1
ATOM 789 C CA . ARG A 1 100 ? -0.002 -11.996 -8.918 1.00 72.50 100 ARG A CA 1
ATOM 790 C C . ARG A 1 100 ? 1.180 -11.935 -9.862 1.00 72.50 100 ARG A C 1
ATOM 792 O O . ARG A 1 100 ? 1.018 -12.093 -11.065 1.00 72.50 100 ARG A O 1
ATOM 799 N N . ILE A 1 101 ? 2.369 -11.718 -9.316 1.00 73.62 101 ILE A N 1
ATOM 800 C CA . ILE A 1 101 ? 3.576 -11.763 -10.130 1.00 73.62 101 ILE A CA 1
ATOM 801 C C . ILE A 1 101 ? 3.841 -13.226 -10.513 1.00 73.62 101 ILE A C 1
ATOM 803 O O . ILE A 1 101 ? 4.089 -14.030 -9.612 1.00 73.62 101 ILE A O 1
ATOM 807 N N . PRO A 1 102 ? 3.802 -13.597 -11.806 1.00 79.44 102 PRO A N 1
ATOM 808 C CA . PRO A 1 102 ? 4.263 -14.914 -12.215 1.00 79.44 102 PRO A CA 1
ATOM 809 C C . PRO A 1 102 ? 5.776 -15.022 -11.965 1.00 79.44 102 PRO A C 1
ATOM 811 O O . PRO A 1 102 ? 6.499 -14.046 -12.194 1.00 79.44 102 PRO A O 1
ATOM 814 N N . PRO A 1 103 ? 6.279 -16.187 -11.520 1.00 82.25 103 PRO A N 1
ATOM 815 C CA . PRO A 1 103 ? 7.704 -16.377 -11.241 1.00 82.25 103 PRO A CA 1
ATOM 816 C C . PRO A 1 103 ? 8.575 -16.124 -12.480 1.00 82.25 103 PRO A C 1
ATOM 818 O O . PRO A 1 103 ? 9.709 -15.666 -12.356 1.00 82.25 103 PRO A O 1
ATOM 821 N N . ASP A 1 104 ? 8.018 -16.334 -13.674 1.00 86.38 104 ASP A N 1
ATOM 822 C CA . ASP A 1 104 ? 8.701 -16.123 -14.950 1.00 86.38 104 ASP A CA 1
ATOM 823 C C . ASP A 1 104 ? 9.078 -14.666 -15.210 1.00 86.38 104 ASP A C 1
ATOM 825 O O . ASP A 1 104 ? 10.004 -14.410 -15.975 1.00 86.38 104 ASP A O 1
ATOM 829 N N . ILE A 1 105 ? 8.447 -13.701 -14.527 1.00 85.81 105 ILE A N 1
ATOM 830 C CA . ILE A 1 105 ? 8.833 -12.299 -14.691 1.00 85.81 105 ILE A CA 1
ATOM 831 C C . ILE A 1 105 ? 10.280 -12.066 -14.263 1.00 85.81 105 ILE A C 1
ATOM 833 O O . ILE A 1 105 ? 10.944 -11.231 -14.852 1.00 85.81 105 ILE A O 1
ATOM 837 N N . PHE A 1 106 ? 10.780 -12.793 -13.257 1.00 86.44 106 PHE A N 1
ATOM 838 C CA . PHE A 1 106 ? 12.145 -12.617 -12.752 1.00 86.44 106 PHE A CA 1
ATOM 839 C C . PHE A 1 106 ? 13.200 -13.240 -13.671 1.00 86.44 106 PHE A C 1
ATOM 841 O O . PHE A 1 106 ? 14.380 -12.952 -13.504 1.00 86.44 106 PHE A O 1
ATOM 848 N N . LYS A 1 107 ? 12.778 -14.061 -14.642 1.00 88.50 107 LYS A N 1
ATOM 849 C CA . LYS A 1 107 ? 13.644 -14.649 -15.672 1.00 88.50 107 LYS A CA 1
ATOM 850 C C . LYS A 1 107 ? 13.826 -13.727 -16.884 1.00 88.50 107 LYS A C 1
ATOM 852 O O . LYS A 1 107 ? 14.588 -14.054 -17.783 1.00 88.50 107 LYS A O 1
ATOM 857 N N . LEU A 1 108 ? 13.108 -12.602 -16.951 1.00 87.69 108 LEU A N 1
ATOM 858 C CA . LEU A 1 108 ? 13.249 -11.662 -18.059 1.00 87.69 108 LEU A CA 1
ATOM 859 C C . LEU A 1 108 ? 14.572 -10.900 -17.949 1.00 87.69 108 LEU A C 1
ATOM 861 O O . LEU A 1 108 ? 14.762 -10.084 -17.048 1.00 87.69 108 LEU A O 1
ATOM 865 N N . GLU A 1 109 ? 15.442 -11.119 -18.928 1.00 88.56 109 GLU A N 1
ATOM 866 C CA . GLU A 1 109 ? 16.714 -10.403 -19.068 1.00 88.56 109 GLU A CA 1
ATOM 867 C C . GLU A 1 109 ? 16.605 -9.190 -19.998 1.00 88.56 109 GLU A C 1
ATOM 869 O O . GLU A 1 109 ? 17.414 -8.266 -19.923 1.00 88.56 109 GLU A O 1
ATOM 874 N N . THR A 1 110 ? 15.588 -9.162 -20.865 1.00 88.88 110 THR A N 1
ATOM 875 C CA . THR A 1 110 ? 15.379 -8.086 -21.840 1.00 88.88 110 THR A CA 1
ATOM 876 C C . THR A 1 110 ? 13.953 -7.553 -21.806 1.00 88.88 110 THR A C 1
ATOM 878 O O . THR A 1 110 ? 12.988 -8.307 -21.667 1.00 88.88 110 THR A O 1
ATOM 881 N N . CYS A 1 111 ? 13.808 -6.239 -21.964 1.00 86.81 111 CYS A N 1
ATOM 882 C CA . CYS A 1 111 ? 12.526 -5.547 -22.100 1.00 86.81 111 CYS A CA 1
ATOM 883 C C . CYS A 1 111 ? 12.716 -4.318 -22.987 1.00 86.81 111 CYS A C 1
ATOM 885 O O . CYS A 1 111 ? 13.722 -3.621 -22.868 1.00 86.81 111 CYS A O 1
ATOM 887 N N . CYS A 1 112 ? 11.778 -4.068 -23.901 1.00 85.19 112 CYS A N 1
ATOM 888 C CA . CYS A 1 112 ? 11.861 -2.985 -24.885 1.00 85.19 112 CYS A CA 1
ATOM 889 C C . CYS A 1 112 ? 13.205 -2.960 -25.646 1.00 85.19 112 CYS A C 1
ATOM 891 O O . CYS A 1 112 ? 13.766 -1.889 -25.857 1.00 85.19 112 CYS A O 1
ATOM 893 N N . TYR A 1 113 ? 13.722 -4.137 -26.023 1.00 87.12 113 TYR A N 1
ATOM 894 C CA . TYR A 1 113 ? 15.019 -4.325 -26.702 1.00 87.12 113 TYR A CA 1
ATOM 895 C C . TYR A 1 113 ? 16.258 -3.893 -25.897 1.00 87.12 113 TYR A C 1
ATOM 897 O O . TYR A 1 113 ? 17.344 -3.765 -26.452 1.00 87.12 113 TYR A O 1
ATOM 905 N N . LEU A 1 114 ? 16.115 -3.693 -24.585 1.00 88.25 114 LEU A N 1
ATOM 906 C CA . LEU A 1 114 ? 17.195 -3.304 -23.682 1.00 88.25 114 LEU A CA 1
ATOM 907 C C . LEU A 1 114 ? 17.437 -4.387 -22.632 1.00 88.25 114 LEU A C 1
ATOM 909 O O . LEU A 1 114 ? 16.501 -5.066 -22.202 1.00 88.25 114 LEU A O 1
ATOM 913 N N . SER A 1 115 ? 18.688 -4.521 -22.194 1.00 88.69 115 SER A N 1
ATOM 914 C CA . SER A 1 115 ? 19.064 -5.385 -21.074 1.00 88.69 115 SER A CA 1
ATOM 915 C C . SER A 1 115 ? 18.533 -4.815 -19.762 1.00 88.69 115 SER A C 1
ATOM 917 O O . SER A 1 115 ? 18.766 -3.642 -19.449 1.00 88.69 115 SER A O 1
ATOM 919 N N . ILE A 1 116 ? 17.860 -5.643 -18.971 1.00 89.50 116 ILE A N 1
ATOM 920 C CA . ILE A 1 116 ? 17.230 -5.232 -17.721 1.00 89.50 116 ILE A CA 1
ATOM 921 C C . ILE A 1 116 ? 17.640 -6.111 -16.549 1.00 89.50 116 ILE A C 1
ATOM 923 O O . ILE A 1 116 ? 18.038 -7.260 -16.699 1.00 89.50 116 ILE A O 1
ATOM 927 N N . LYS A 1 117 ? 17.484 -5.557 -15.346 1.00 88.75 117 LYS A N 1
ATOM 928 C CA . LYS A 1 117 ? 17.551 -6.316 -14.097 1.00 88.75 117 LYS A CA 1
ATOM 929 C C . LYS A 1 117 ? 16.260 -6.140 -13.322 1.00 88.75 117 LYS A C 1
ATOM 931 O O . LYS A 1 117 ? 15.818 -5.010 -13.096 1.00 88.75 117 LYS A O 1
ATOM 936 N N . ILE A 1 118 ? 15.678 -7.250 -12.891 1.00 87.69 118 ILE A N 1
ATOM 937 C CA . ILE A 1 118 ? 14.411 -7.264 -12.170 1.00 87.69 118 ILE A CA 1
ATOM 938 C C . ILE A 1 118 ? 14.670 -7.601 -10.711 1.00 87.69 118 ILE A C 1
ATOM 940 O O . ILE A 1 118 ? 15.226 -8.644 -10.392 1.00 87.69 118 ILE A O 1
ATOM 944 N N . ASP A 1 119 ? 14.223 -6.717 -9.827 1.00 85.19 119 ASP A N 1
ATOM 945 C CA . ASP A 1 119 ? 14.311 -6.905 -8.387 1.00 85.19 119 ASP A CA 1
ATOM 946 C C . ASP A 1 119 ? 12.917 -6.832 -7.756 1.00 85.19 119 ASP A C 1
ATOM 948 O O . ASP A 1 119 ? 12.016 -6.112 -8.207 1.00 85.19 119 ASP A O 1
ATOM 952 N N . ASN A 1 120 ? 12.757 -7.527 -6.632 1.00 83.12 120 ASN A N 1
ATOM 953 C CA . ASN A 1 120 ? 11.596 -7.339 -5.775 1.00 83.12 120 ASN A CA 1
ATOM 954 C C . ASN A 1 120 ? 11.508 -5.883 -5.312 1.00 83.12 120 ASN A C 1
ATOM 956 O O . ASN A 1 120 ? 12.506 -5.274 -4.913 1.00 83.12 120 ASN A O 1
ATOM 960 N N . TYR A 1 121 ? 10.298 -5.313 -5.317 1.00 77.44 121 TYR A N 1
ATOM 961 C CA . TYR A 1 121 ? 10.105 -3.998 -4.720 1.00 77.44 121 TYR A CA 1
ATOM 962 C C . TYR A 1 121 ? 10.278 -4.106 -3.208 1.00 77.44 121 TYR A C 1
ATOM 964 O O . TYR A 1 121 ? 9.355 -4.464 -2.472 1.00 77.44 121 TYR A O 1
ATOM 972 N N . ILE A 1 122 ? 11.461 -3.726 -2.738 1.00 66.31 122 ILE A N 1
ATOM 973 C CA . ILE A 1 122 ? 11.682 -3.470 -1.327 1.00 66.31 122 ILE A CA 1
ATOM 974 C C . ILE A 1 122 ? 10.866 -2.223 -1.002 1.00 66.31 122 ILE A C 1
ATOM 976 O O . ILE A 1 122 ? 11.136 -1.116 -1.482 1.00 66.31 122 ILE A O 1
ATOM 980 N N . TYR A 1 123 ? 9.820 -2.398 -0.195 1.00 60.50 123 TYR A N 1
ATOM 981 C CA . TYR A 1 123 ? 9.229 -1.271 0.500 1.00 60.50 123 TYR A CA 1
ATOM 982 C C . TYR A 1 123 ? 10.335 -0.719 1.395 1.00 60.50 123 TYR A C 1
ATOM 984 O O . TYR A 1 123 ? 10.526 -1.228 2.495 1.00 60.50 123 TYR A O 1
ATOM 992 N N . ASN A 1 124 ? 11.069 0.303 0.934 1.00 51.88 124 ASN A N 1
ATOM 993 C CA . ASN A 1 124 ? 11.795 1.176 1.847 1.00 51.88 124 ASN A CA 1
ATOM 994 C C . ASN A 1 124 ? 10.729 1.634 2.832 1.00 51.88 124 ASN A C 1
ATOM 996 O O . ASN A 1 124 ? 9.850 2.423 2.466 1.00 51.88 124 ASN A O 1
ATOM 1000 N N . ARG A 1 125 ? 10.727 1.031 4.024 1.00 51.12 125 ARG A N 1
ATOM 1001 C CA . ARG A 1 125 ? 9.860 1.445 5.110 1.00 51.12 125 ARG A CA 1
ATOM 1002 C C . ARG A 1 125 ? 10.280 2.883 5.332 1.00 51.12 125 ARG A C 1
ATOM 1004 O O . ARG A 1 125 ? 11.367 3.124 5.843 1.00 51.12 125 ARG A O 1
ATOM 1011 N N . ARG A 1 126 ? 9.491 3.846 4.844 1.00 54.97 126 ARG A N 1
ATOM 1012 C CA . ARG A 1 126 ? 9.644 5.203 5.352 1.00 54.97 126 ARG A CA 1
ATOM 1013 C C . ARG A 1 126 ? 9.561 5.038 6.872 1.00 54.97 126 ARG A C 1
ATOM 1015 O O . ARG A 1 126 ? 8.645 4.334 7.309 1.00 54.97 126 ARG A O 1
ATOM 1022 N N . PRO A 1 127 ? 10.540 5.529 7.640 1.00 49.25 127 PRO A N 1
ATOM 1023 C CA . PRO A 1 127 ? 10.523 5.398 9.087 1.00 49.25 127 PRO A CA 1
ATOM 1024 C C . PRO A 1 127 ? 9.358 6.254 9.591 1.00 49.25 127 PRO A C 1
ATOM 1026 O O . PRO A 1 127 ? 9.484 7.455 9.771 1.00 49.25 127 PRO A O 1
ATOM 1029 N N . GLY A 1 128 ? 8.168 5.665 9.646 1.00 59.53 128 GLY A N 1
ATOM 1030 C CA . GLY A 1 128 ? 6.926 6.368 9.931 1.00 59.53 128 GLY A CA 1
ATOM 1031 C C . GLY A 1 128 ? 5.713 5.548 9.509 1.00 59.53 128 GLY A C 1
ATOM 1032 O O . GLY A 1 128 ? 5.681 4.956 8.425 1.00 59.53 128 GLY A O 1
ATOM 1033 N N . ALA A 1 129 ? 4.700 5.501 10.374 1.00 67.69 129 ALA A N 1
ATOM 1034 C CA . ALA A 1 129 ? 3.414 4.929 10.013 1.00 67.69 129 ALA A CA 1
ATOM 1035 C C . ALA A 1 129 ? 2.818 5.753 8.863 1.00 67.69 129 ALA A C 1
ATOM 1037 O O . ALA A 1 129 ? 2.736 6.977 8.938 1.00 67.69 129 ALA A O 1
ATOM 1038 N N . ALA A 1 130 ? 2.430 5.092 7.771 1.00 75.19 130 ALA A N 1
ATOM 1039 C CA . ALA A 1 130 ? 1.763 5.781 6.676 1.00 75.19 130 ALA A CA 1
ATOM 1040 C C . ALA A 1 130 ? 0.425 6.341 7.177 1.00 75.19 130 ALA A C 1
ATOM 1042 O O . ALA A 1 130 ? -0.376 5.606 7.762 1.00 75.19 130 ALA A O 1
ATOM 1043 N N . GLN A 1 131 ? 0.217 7.632 6.943 1.00 85.50 131 GLN A N 1
ATOM 1044 C CA . GLN A 1 131 ? -1.037 8.306 7.224 1.00 85.50 131 GLN A CA 1
ATOM 1045 C C . GLN A 1 131 ? -2.037 8.035 6.095 1.00 85.50 131 GLN A C 1
ATOM 1047 O O . GLN A 1 131 ? -1.688 8.042 4.910 1.00 85.50 131 GLN A O 1
ATOM 1052 N N . CYS A 1 132 ? -3.282 7.772 6.467 1.00 87.69 132 CYS A N 1
ATOM 1053 C CA . CYS A 1 132 ? -4.396 7.637 5.551 1.00 87.69 132 CYS A CA 1
ATOM 1054 C C . CYS A 1 132 ? -4.783 9.018 5.018 1.00 87.69 132 CYS A C 1
ATOM 1056 O O . CYS A 1 132 ? -5.171 9.886 5.788 1.00 87.69 132 CYS A O 1
ATOM 1058 N N . TYR A 1 133 ? -4.740 9.202 3.699 1.00 86.50 133 TYR A N 1
ATOM 1059 C CA . TYR A 1 133 ? -5.149 10.458 3.059 1.00 86.50 133 TYR A CA 1
ATOM 1060 C C . TYR A 1 133 ? -6.657 10.743 3.127 1.00 86.50 133 TYR A C 1
ATOM 1062 O O . TYR A 1 133 ? -7.062 11.828 2.735 1.00 86.50 133 TYR A O 1
ATOM 1070 N N . ASN A 1 134 ? -7.480 9.780 3.567 1.00 87.69 134 ASN A N 1
ATOM 1071 C CA . ASN A 1 134 ? -8.912 10.010 3.755 1.00 87.69 134 ASN A CA 1
ATOM 1072 C C . ASN A 1 134 ? -9.188 10.551 5.167 1.00 87.69 134 ASN A C 1
ATOM 1074 O O . ASN A 1 134 ? -9.548 11.705 5.332 1.00 87.69 134 ASN A O 1
ATOM 1078 N N . CYS A 1 135 ? -8.928 9.764 6.213 1.00 88.12 135 CYS A N 1
ATOM 1079 C CA . CYS A 1 135 ? -9.275 10.158 7.584 1.00 88.12 135 CYS A CA 1
ATOM 1080 C C . CYS A 1 135 ? -8.126 10.762 8.405 1.00 88.12 135 CYS A C 1
ATOM 1082 O O . CYS A 1 135 ? -8.309 11.064 9.581 1.00 88.12 135 CYS A O 1
ATOM 1084 N N . ASN A 1 136 ? -6.926 10.897 7.835 1.00 87.62 136 ASN A N 1
ATOM 1085 C CA . ASN A 1 136 ? -5.724 11.383 8.517 1.00 87.62 136 ASN A CA 1
ATOM 1086 C C . ASN A 1 136 ? -5.217 10.514 9.693 1.00 87.62 136 ASN A C 1
ATOM 1088 O O . ASN A 1 136 ? -4.268 10.913 10.368 1.00 87.62 136 ASN A O 1
ATOM 1092 N N . LEU A 1 137 ? -5.764 9.314 9.918 1.00 86.19 137 LEU A N 1
ATOM 1093 C CA . LEU A 1 137 ? -5.253 8.350 10.906 1.00 86.19 137 LEU A CA 1
ATOM 1094 C C . LEU A 1 137 ? -4.126 7.473 10.340 1.00 86.19 137 LEU A C 1
ATOM 1096 O O . LEU A 1 137 ? -3.914 7.382 9.132 1.00 86.19 137 LEU A O 1
ATOM 1100 N N . PHE A 1 138 ? -3.411 6.782 11.225 1.00 85.56 138 PHE A N 1
ATOM 1101 C CA . PHE A 1 138 ? -2.285 5.918 10.871 1.00 85.56 138 PHE A CA 1
ATOM 1102 C C . PHE A 1 138 ? -2.690 4.445 10.680 1.00 85.56 138 PHE A C 1
ATOM 1104 O O . PHE A 1 138 ? -3.785 4.014 11.039 1.00 85.56 138 PHE A O 1
ATOM 1111 N N . HIS A 1 139 ? -1.762 3.654 10.131 1.00 82.25 139 HIS A N 1
ATOM 1112 C CA . HIS A 1 139 ? -1.821 2.183 10.043 1.00 82.25 139 HIS A CA 1
ATOM 1113 C C . HIS A 1 139 ? -2.851 1.580 9.074 1.00 82.25 139 HIS A C 1
ATOM 1115 O O . HIS A 1 139 ? -3.083 0.372 9.105 1.00 82.25 139 HIS A O 1
ATOM 1121 N N . HIS A 1 140 ? -3.406 2.364 8.151 1.00 85.56 140 HIS A N 1
ATOM 1122 C CA . HIS A 1 140 ? -4.231 1.841 7.061 1.00 85.56 140 HIS A CA 1
ATOM 1123 C C . HIS A 1 140 ? -4.109 2.685 5.784 1.00 85.56 140 HIS A C 1
ATOM 1125 O O . HIS A 1 140 ? -3.440 3.716 5.753 1.00 85.56 140 HIS A O 1
ATOM 1131 N N . SER A 1 141 ? -4.709 2.205 4.693 1.00 83.50 141 SER A N 1
ATOM 1132 C CA . SER A 1 141 ? -4.708 2.882 3.392 1.00 83.50 141 SER A CA 1
ATOM 1133 C C . SER A 1 141 ? -6.032 3.604 3.154 1.00 83.50 141 SER A C 1
ATOM 1135 O O . SER A 1 141 ? -7.084 3.110 3.549 1.00 83.50 141 SER A O 1
ATOM 1137 N N . SER A 1 142 ? -5.985 4.718 2.423 1.00 86.38 142 SER A N 1
ATOM 1138 C CA . SER A 1 142 ? -7.167 5.476 1.998 1.00 86.38 142 SER A CA 1
ATOM 1139 C C . SER A 1 142 ? -8.121 4.711 1.077 1.00 86.38 142 SER A C 1
ATOM 1141 O O . SER A 1 142 ? -9.283 5.078 0.993 1.00 86.38 142 SER A O 1
ATOM 1143 N N . ASN A 1 143 ? -7.671 3.641 0.411 1.00 82.38 143 ASN A N 1
ATOM 1144 C CA . ASN A 1 143 ? -8.468 2.923 -0.590 1.00 82.38 143 ASN A CA 1
ATOM 1145 C C . ASN A 1 143 ? -9.797 2.343 -0.074 1.00 82.38 143 ASN A C 1
ATOM 1147 O O . ASN A 1 143 ? -10.708 2.160 -0.871 1.00 82.38 143 ASN A O 1
ATOM 1151 N N . ASN A 1 144 ? -9.882 1.973 1.205 1.00 86.81 144 ASN A N 1
ATOM 1152 C CA . ASN A 1 144 ? -11.085 1.364 1.784 1.00 86.81 144 ASN A CA 1
ATOM 1153 C C . ASN A 1 144 ? -11.329 1.885 3.207 1.00 86.81 144 ASN A C 1
ATOM 1155 O O . ASN A 1 144 ? -11.605 1.129 4.138 1.00 86.81 144 ASN A O 1
ATOM 1159 N N . CYS A 1 145 ? -11.115 3.188 3.369 1.00 90.88 145 CYS A N 1
ATOM 1160 C CA . CYS A 1 145 ? -11.396 3.924 4.587 1.00 90.88 145 CYS A CA 1
ATOM 1161 C C . CYS A 1 145 ? -12.712 4.679 4.390 1.00 90.88 145 CYS A C 1
ATOM 1163 O O . CYS A 1 145 ? -12.801 5.470 3.456 1.00 90.88 145 CYS A O 1
ATOM 1165 N N . HIS A 1 146 ? -13.685 4.443 5.264 1.00 90.44 146 HIS A N 1
ATOM 1166 C CA . HIS A 1 146 ? -14.998 5.104 5.310 1.00 90.44 146 HIS A CA 1
ATOM 1167 C C . HIS A 1 146 ? -15.170 5.891 6.618 1.00 90.44 146 HIS A C 1
ATOM 1169 O O . HIS A 1 146 ? -16.279 6.167 7.055 1.00 90.44 146 HIS A O 1
ATOM 1175 N N . ILE A 1 147 ? -14.058 6.226 7.275 1.00 89.06 147 ILE A N 1
ATOM 1176 C CA . ILE A 1 147 ? -14.046 7.115 8.438 1.00 89.06 147 ILE A CA 1
ATOM 1177 C C . ILE A 1 147 ? -14.075 8.555 7.930 1.00 89.06 147 ILE A C 1
ATOM 1179 O O . ILE A 1 147 ? -13.400 8.880 6.949 1.00 89.06 147 ILE A O 1
ATOM 1183 N N . GLN A 1 148 ? -14.818 9.414 8.623 1.00 86.62 148 GLN A N 1
ATOM 1184 C CA . GLN A 1 148 ? -14.860 10.839 8.325 1.00 86.62 148 GLN A CA 1
ATOM 1185 C C . GLN A 1 148 ? -13.472 11.489 8.439 1.00 86.62 148 GLN A C 1
ATOM 1187 O O . GLN A 1 148 ? -12.604 11.077 9.216 1.00 86.62 148 GLN A O 1
ATOM 1192 N N . THR A 1 149 ? -13.248 12.508 7.617 1.00 85.94 149 THR A N 1
ATOM 1193 C CA . THR A 1 149 ? -12.020 13.302 7.626 1.00 85.94 149 THR A CA 1
ATOM 1194 C C . THR A 1 149 ? -11.887 14.026 8.966 1.00 85.94 149 THR A C 1
ATOM 1196 O O . THR A 1 149 ? -12.805 14.712 9.408 1.00 85.94 149 THR A O 1
ATOM 1199 N N . ARG A 1 150 ? -10.728 13.888 9.621 1.00 81.50 150 ARG A N 1
ATOM 1200 C CA . ARG A 1 150 ? -10.412 14.622 10.855 1.00 81.50 150 ARG A CA 1
ATOM 1201 C C . ARG A 1 150 ? -9.426 15.747 10.581 1.00 81.50 150 ARG A C 1
ATOM 1203 O O . ARG A 1 150 ? -8.508 15.598 9.765 1.00 81.50 150 ARG A O 1
ATOM 1210 N N . CYS A 1 151 ? -9.584 16.859 11.290 1.00 81.62 151 CYS A N 1
ATOM 1211 C CA . CYS A 1 151 ? -8.668 17.990 11.212 1.00 81.62 151 CYS A CA 1
ATOM 1212 C C . CYS A 1 151 ? -7.285 17.614 11.768 1.00 81.62 151 CYS A C 1
ATOM 1214 O O . CYS A 1 151 ? -7.170 17.082 12.868 1.00 81.62 151 CYS A O 1
ATOM 1216 N N . LEU A 1 152 ? -6.208 17.930 11.044 1.00 79.00 152 LEU A N 1
ATOM 1217 C CA . LEU A 1 152 ? -4.840 17.669 11.513 1.00 79.00 152 LEU A CA 1
ATOM 1218 C C . LEU A 1 152 ? -4.426 18.554 12.694 1.00 79.00 152 LEU A C 1
ATOM 1220 O O . LEU A 1 152 ? -3.627 18.125 13.521 1.00 79.00 152 LEU A O 1
ATOM 1224 N N . LYS A 1 153 ? -4.965 19.776 12.764 1.00 76.25 153 LYS A N 1
ATOM 1225 C CA . LYS A 1 153 ? -4.610 20.768 13.785 1.00 76.25 153 LYS A CA 1
ATOM 1226 C C . LYS A 1 153 ? -5.257 20.455 15.133 1.00 76.25 153 LYS A C 1
ATOM 1228 O O . LYS A 1 153 ? -4.596 20.541 16.159 1.00 76.25 153 LYS A O 1
ATOM 1233 N N . TRP A 1 154 ? -6.532 20.071 15.109 1.00 70.12 154 TRP A N 1
ATOM 1234 C CA . TRP A 1 154 ? -7.353 19.945 16.317 1.00 70.12 154 TRP A CA 1
ATOM 1235 C C . TRP A 1 154 ? -7.953 18.553 16.528 1.00 70.12 154 TRP A C 1
ATOM 1237 O O . TRP A 1 154 ? -8.572 18.317 17.554 1.00 70.12 154 TRP A O 1
ATOM 1247 N N . ARG A 1 155 ? -7.783 17.617 15.581 1.00 68.50 155 ARG A N 1
ATOM 1248 C CA . ARG A 1 155 ? -8.305 16.235 15.640 1.00 68.50 155 ARG A CA 1
ATOM 1249 C C . ARG A 1 155 ? -9.825 16.078 15.782 1.00 68.50 155 ARG A C 1
ATOM 1251 O O . ARG A 1 155 ? -10.279 14.946 15.923 1.00 68.50 155 ARG A O 1
ATOM 1258 N N . HIS A 1 156 ? -10.590 17.158 15.662 1.00 71.00 156 HIS A N 1
ATOM 1259 C CA . HIS A 1 156 ? -12.049 17.128 15.558 1.00 71.00 156 HIS A CA 1
ATOM 1260 C C . HIS A 1 156 ? -12.527 16.660 14.177 1.00 71.00 156 HIS A C 1
ATOM 1262 O O . HIS A 1 156 ? -11.746 16.612 13.215 1.00 71.00 156 HIS A O 1
ATOM 1268 N N . ASP A 1 157 ? -13.816 16.337 14.107 1.00 65.69 157 ASP A N 1
ATOM 1269 C CA . ASP A 1 157 ? -14.525 15.973 12.881 1.00 65.69 157 ASP A CA 1
ATOM 1270 C C . ASP A 1 157 ? -14.615 17.163 11.902 1.00 65.69 157 ASP A C 1
ATOM 1272 O O . ASP A 1 157 ? -14.125 18.261 12.173 1.00 65.69 157 ASP A O 1
ATOM 1276 N N . ALA A 1 158 ? -15.196 16.934 10.721 1.00 60.88 158 ALA A N 1
ATOM 1277 C CA . ALA A 1 158 ? -15.144 17.832 9.559 1.00 60.88 158 ALA A CA 1
ATOM 1278 C C . ALA A 1 158 ? -15.638 19.280 9.796 1.00 60.88 158 ALA A C 1
ATOM 1280 O O . ALA A 1 158 ? -15.345 20.165 8.992 1.00 60.88 158 ALA A O 1
ATOM 1281 N N . THR A 1 159 ? -16.334 19.553 10.898 1.00 63.75 159 THR A N 1
ATOM 1282 C CA . THR A 1 159 ? -16.718 20.885 11.386 1.00 63.75 159 THR A CA 1
ATOM 1283 C C . THR A 1 159 ? -15.553 21.592 12.089 1.00 63.75 159 THR A C 1
ATOM 1285 O O . THR A 1 159 ? -15.629 21.981 13.252 1.00 63.75 159 THR A O 1
ATOM 1288 N N . CYS A 1 160 ? -14.440 21.785 11.381 1.00 61.66 160 CYS A N 1
ATOM 1289 C CA . CYS A 1 160 ? -13.399 22.702 11.835 1.00 61.66 160 CYS A CA 1
ATOM 1290 C C . CYS A 1 160 ? -13.697 24.092 11.260 1.00 61.66 160 CYS A C 1
ATOM 1292 O O . CYS A 1 160 ? -13.788 24.208 10.034 1.00 61.66 160 CYS A O 1
ATOM 1294 N N . PRO A 1 161 ? -13.815 25.150 12.085 1.00 62.62 161 PRO A N 1
ATOM 1295 C CA . PRO A 1 161 ? -13.898 26.497 11.550 1.00 62.62 161 PRO A CA 1
ATOM 1296 C C . PRO A 1 161 ? -12.645 26.777 10.704 1.00 62.62 161 PRO A C 1
ATOM 1298 O O . PRO A 1 161 ? -11.546 26.316 11.059 1.00 62.62 161 PRO A O 1
ATOM 1301 N N . PRO A 1 162 ? -12.787 27.480 9.566 1.00 60.94 162 PRO A N 1
ATOM 1302 C CA . PRO A 1 162 ? -11.639 27.910 8.790 1.00 60.94 162 PRO A CA 1
ATOM 1303 C C . PRO A 1 162 ? -10.723 28.722 9.704 1.00 60.94 162 PRO A C 1
ATOM 1305 O O . PRO A 1 162 ? -11.175 29.552 10.487 1.00 60.94 162 PRO A O 1
ATOM 1308 N N . THR A 1 163 ? -9.419 28.494 9.603 1.00 53.47 163 THR A N 1
ATOM 1309 C CA . THR A 1 163 ? -8.377 29.108 10.444 1.00 53.47 163 THR A CA 1
ATOM 1310 C C . THR A 1 163 ? -8.296 30.641 10.390 1.00 53.47 163 THR A C 1
ATOM 1312 O O . THR A 1 163 ? -7.390 31.195 11.000 1.00 53.47 163 THR A O 1
ATOM 1315 N N . ASN A 1 164 ? -9.229 31.310 9.704 1.00 54.56 164 ASN A N 1
ATOM 1316 C CA . ASN A 1 164 ? -9.272 32.756 9.499 1.00 54.56 164 ASN A CA 1
ATOM 1317 C C . ASN A 1 164 ? -10.470 33.444 10.185 1.00 54.56 164 ASN A C 1
ATOM 1319 O O . ASN A 1 164 ? -10.679 34.629 9.960 1.00 54.56 164 ASN A O 1
ATOM 1323 N N . SER A 1 165 ? -11.264 32.742 10.998 1.00 48.19 165 SER A N 1
ATOM 1324 C CA . SER A 1 165 ? -12.202 33.388 11.925 1.00 48.19 165 SER A CA 1
ATOM 1325 C C . SER A 1 165 ? -11.638 33.283 13.340 1.00 48.19 165 SER A C 1
ATOM 1327 O O . SER A 1 165 ? -11.940 32.339 14.074 1.00 48.19 165 SER A O 1
ATOM 1329 N N . GLU A 1 166 ? -10.741 34.200 13.688 1.00 47.66 166 GLU A N 1
ATOM 1330 C CA . GLU A 1 166 ? -10.317 34.391 15.074 1.00 47.66 166 GLU A CA 1
ATOM 1331 C C . GLU A 1 166 ? -11.496 34.986 15.864 1.00 47.66 166 GLU A C 1
ATOM 1333 O O . GLU A 1 166 ? -12.071 35.980 15.419 1.00 47.66 166 GLU A O 1
ATOM 1338 N N . PRO A 1 167 ? -11.904 34.418 17.013 1.00 45.25 167 PRO A N 1
ATOM 1339 C CA . PRO A 1 167 ? -12.577 35.223 18.019 1.00 45.25 167 PRO A CA 1
ATOM 1340 C C . PRO A 1 167 ? -11.548 36.215 18.575 1.00 45.25 167 PRO A C 1
ATOM 1342 O O . PRO A 1 167 ? -10.446 35.801 18.936 1.00 45.25 167 PRO A O 1
ATOM 1345 N N . GLU A 1 168 ? -11.901 37.504 18.608 1.00 45.09 168 GLU A N 1
ATOM 1346 C CA . GLU A 1 168 ? -11.098 38.588 19.187 1.00 45.09 168 GLU A CA 1
ATOM 1347 C C . GLU A 1 168 ? -10.576 38.191 20.574 1.00 45.09 168 GLU A C 1
ATOM 1349 O O . GLU A 1 168 ? -11.279 38.262 21.580 1.00 45.09 168 GLU A O 1
ATOM 1354 N N . ALA A 1 169 ? -9.322 37.762 20.632 1.00 44.66 169 ALA A N 1
ATOM 1355 C CA . ALA A 1 169 ? -8.589 37.583 21.869 1.00 44.66 169 ALA A CA 1
ATOM 1356 C C . ALA A 1 169 ? -7.332 38.435 21.748 1.00 44.66 169 ALA A C 1
ATOM 1358 O O . ALA A 1 169 ? -6.336 38.007 21.171 1.00 44.66 169 ALA A O 1
ATOM 1359 N N . THR A 1 170 ? -7.463 39.669 22.243 1.00 42.91 170 THR A N 1
ATOM 1360 C CA . THR A 1 170 ? -6.410 40.630 22.607 1.00 42.91 170 THR A CA 1
ATOM 1361 C C . THR A 1 170 ? -4.990 40.136 22.319 1.00 42.91 170 THR A C 1
ATOM 1363 O O . THR A 1 170 ? -4.407 39.379 23.100 1.00 42.91 170 THR A O 1
ATOM 1366 N N . GLU A 1 171 ? -4.444 40.554 21.179 1.00 41.84 171 GLU A N 1
ATOM 1367 C CA . GLU A 1 171 ? -3.101 40.184 20.749 1.00 41.84 171 GLU A CA 1
ATOM 1368 C C . GLU A 1 171 ? -2.042 40.811 21.669 1.00 41.84 171 GLU A C 1
ATOM 1370 O O . GLU A 1 171 ? -1.863 42.028 21.706 1.00 41.84 171 GLU A O 1
ATOM 1375 N N . ALA A 1 172 ? -1.278 39.977 22.376 1.00 42.72 172 ALA A N 1
ATOM 1376 C CA . ALA A 1 172 ? 0.069 40.361 22.786 1.00 42.72 172 ALA A CA 1
ATOM 1377 C C . ALA A 1 172 ? 0.979 40.347 21.535 1.00 42.72 172 ALA A C 1
ATOM 1379 O O . ALA A 1 172 ? 0.865 39.411 20.732 1.00 42.72 172 ALA A O 1
ATOM 1380 N N . PRO A 1 173 ? 1.885 41.328 21.339 1.00 41.75 173 PRO A N 1
ATOM 1381 C CA . PRO A 1 173 ? 2.636 41.460 20.092 1.00 41.75 173 PRO A CA 1
ATOM 1382 C C . PRO A 1 173 ? 3.452 40.205 19.762 1.00 41.75 173 PRO A C 1
ATOM 1384 O O . PRO A 1 173 ? 4.372 39.825 20.486 1.00 41.75 173 PRO A O 1
ATOM 1387 N N . ARG A 1 174 ? 3.138 39.560 18.633 1.00 47.50 174 ARG A N 1
ATOM 1388 C CA . ARG A 1 174 ? 3.956 38.474 18.083 1.00 47.50 174 ARG A CA 1
ATOM 1389 C C . ARG A 1 174 ? 5.247 39.046 17.510 1.00 47.50 174 ARG A C 1
ATOM 1391 O O . ARG A 1 174 ? 5.240 39.680 16.455 1.00 47.50 174 ARG A O 1
ATOM 1398 N N . GLU A 1 175 ? 6.365 38.757 18.163 1.00 45.75 175 GLU A N 1
ATOM 1399 C CA . GLU A 1 175 ? 7.688 38.996 17.598 1.00 45.75 175 GLU A CA 1
ATOM 1400 C C . GLU A 1 175 ? 7.845 38.203 16.287 1.00 45.75 175 GLU A C 1
ATOM 1402 O O . GLU A 1 175 ? 7.618 36.987 16.223 1.00 45.75 175 GLU A O 1
ATOM 1407 N N . LYS A 1 176 ? 8.168 38.912 15.199 1.00 39.25 176 LYS A N 1
ATOM 1408 C CA . LYS A 1 176 ? 8.321 38.330 13.861 1.00 39.25 176 LYS A CA 1
ATOM 1409 C C . LYS A 1 176 ? 9.482 37.336 13.880 1.00 39.25 176 LYS A C 1
ATOM 1411 O O . LYS A 1 176 ? 10.642 37.737 13.920 1.00 39.25 176 LYS A O 1
ATOM 1416 N N . ARG A 1 177 ? 9.189 36.036 13.785 1.00 46.44 177 ARG A N 1
ATOM 1417 C CA . ARG A 1 177 ? 10.238 35.032 13.559 1.00 46.44 177 ARG A CA 1
ATOM 1418 C C . ARG A 1 177 ? 10.851 35.258 12.182 1.00 46.44 177 ARG A C 1
ATOM 1420 O O . ARG A 1 177 ? 10.154 35.179 11.171 1.00 46.44 177 ARG A O 1
ATOM 1427 N N . GLN A 1 178 ? 12.149 35.533 12.156 1.00 42.88 178 GLN A N 1
ATOM 1428 C CA . GLN A 1 178 ? 12.920 35.568 10.920 1.00 42.88 178 GLN A CA 1
ATOM 1429 C C . GLN A 1 178 ? 13.038 34.152 10.331 1.00 42.88 178 GLN A C 1
ATOM 1431 O O . GLN A 1 178 ? 13.071 33.173 11.085 1.00 42.88 178 GLN A O 1
ATOM 1436 N N . PRO A 1 179 ? 13.088 34.019 8.994 1.00 41.56 179 PRO A N 1
ATOM 1437 C CA . PRO A 1 179 ? 13.297 32.731 8.349 1.00 41.56 179 PRO A CA 1
ATOM 1438 C C . PRO A 1 179 ? 14.646 32.119 8.765 1.00 41.56 179 PRO A C 1
ATOM 1440 O O . PRO A 1 179 ? 15.605 32.857 9.012 1.00 41.56 179 PRO A O 1
ATOM 1443 N N . PRO A 1 180 ? 14.748 30.779 8.836 1.00 44.12 180 PRO A N 1
ATOM 1444 C CA . PRO A 1 180 ? 16.016 30.125 9.122 1.00 44.12 180 PRO A CA 1
ATOM 1445 C C . PRO A 1 180 ? 17.023 30.465 8.018 1.00 44.12 180 PRO A C 1
ATOM 1447 O O . PRO A 1 180 ? 16.708 30.378 6.829 1.00 44.12 180 PRO A O 1
ATOM 1450 N N . LYS A 1 181 ? 18.230 30.878 8.422 1.00 39.41 181 LYS A N 1
ATOM 1451 C CA . LYS A 1 181 ? 19.330 31.170 7.495 1.00 39.41 181 LYS A CA 1
ATOM 1452 C C . LYS A 1 181 ? 19.707 29.897 6.716 1.00 39.41 181 LYS A C 1
ATOM 1454 O O . LYS A 1 181 ? 19.664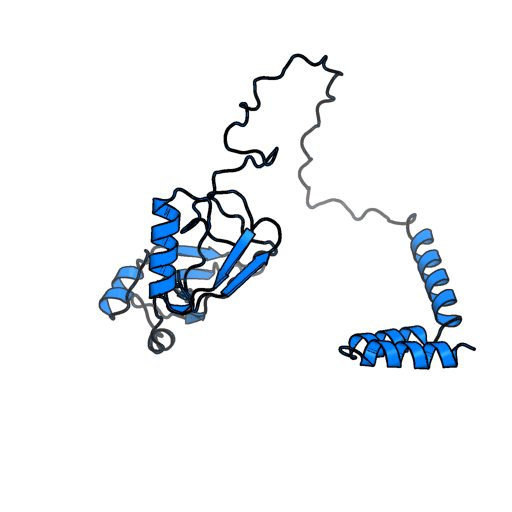 28.810 7.296 1.00 39.41 181 LYS A O 1
ATOM 1459 N N . PRO A 1 182 ? 20.064 30.004 5.425 1.00 36.84 182 PRO A N 1
ATOM 1460 C CA . PRO A 1 182 ? 20.550 28.863 4.661 1.00 36.84 182 PRO A CA 1
ATOM 1461 C C . PRO A 1 182 ? 21.886 28.371 5.234 1.00 36.84 182 PRO A C 1
ATOM 1463 O O . PRO A 1 182 ? 22.714 29.164 5.678 1.00 36.84 182 PRO A O 1
ATOM 1466 N N . ASN A 1 183 ? 22.083 27.052 5.242 1.00 42.75 183 ASN A N 1
ATOM 1467 C CA . ASN A 1 183 ? 23.335 26.447 5.687 1.00 42.75 183 ASN A CA 1
ATOM 1468 C C . ASN A 1 183 ? 24.420 26.691 4.631 1.00 42.75 183 ASN A C 1
ATOM 1470 O O . ASN A 1 183 ? 24.487 25.970 3.634 1.00 42.75 183 ASN A O 1
ATOM 1474 N N . ASP A 1 184 ? 25.277 27.681 4.866 1.00 38.47 184 ASP A N 1
ATOM 1475 C CA . ASP A 1 184 ? 26.508 27.854 4.104 1.00 38.47 184 ASP A CA 1
ATOM 1476 C C . ASP A 1 184 ? 27.486 26.731 4.469 1.00 38.47 184 ASP A C 1
ATOM 1478 O O . ASP A 1 184 ? 27.946 26.614 5.606 1.00 38.47 184 ASP A O 1
ATOM 1482 N N . ALA A 1 185 ? 27.811 25.892 3.486 1.00 39.75 185 ALA A N 1
ATOM 1483 C CA . ALA A 1 185 ? 28.713 24.743 3.588 1.00 39.75 185 ALA A CA 1
ATOM 1484 C C . ALA A 1 185 ? 30.198 25.127 3.783 1.00 39.75 185 ALA A C 1
ATOM 1486 O O . ALA A 1 185 ? 31.081 24.443 3.275 1.00 39.75 185 ALA A O 1
ATOM 1487 N N . ASN A 1 186 ? 30.491 26.229 4.478 1.00 48.56 186 ASN A N 1
ATOM 1488 C CA . ASN A 1 186 ? 31.850 26.754 4.608 1.00 48.56 186 ASN A CA 1
ATOM 1489 C C . ASN A 1 186 ? 32.130 27.455 5.950 1.00 48.56 186 ASN A C 1
ATOM 1491 O O . ASN A 1 186 ? 32.903 28.411 6.013 1.00 48.56 186 ASN A O 1
ATOM 1495 N N . GLN A 1 187 ? 31.530 26.986 7.047 1.00 48.88 187 GLN A N 1
ATOM 1496 C CA . GLN A 1 187 ? 31.961 27.412 8.381 1.00 48.88 187 GLN A CA 1
ATOM 1497 C C . GLN A 1 187 ? 33.163 26.573 8.834 1.00 48.88 187 GLN A C 1
ATOM 1499 O O . GLN A 1 187 ? 33.083 25.352 8.958 1.00 48.88 187 GLN A O 1
ATOM 1504 N N . LYS A 1 188 ? 34.296 27.256 9.047 1.00 39.16 188 LYS A N 1
ATOM 1505 C CA . LYS A 1 188 ? 35.508 26.727 9.695 1.00 39.16 188 LYS A CA 1
ATOM 1506 C C . LYS A 1 188 ? 35.121 26.046 11.023 1.00 39.16 188 LYS A C 1
ATOM 1508 O O . LYS A 1 188 ? 34.256 26.590 11.712 1.00 39.16 188 LYS A O 1
ATOM 1513 N N . PRO A 1 189 ? 35.743 24.912 11.402 1.00 38.34 189 PRO A N 1
ATOM 1514 C CA . PRO A 1 189 ? 35.435 24.232 12.656 1.00 38.34 189 PRO A CA 1
ATOM 1515 C C . PRO A 1 189 ? 35.580 25.201 13.831 1.00 38.34 189 PRO A C 1
ATOM 1517 O O . PRO A 1 189 ? 36.632 25.814 14.020 1.00 38.34 189 PRO A O 1
ATOM 1520 N N . GLN A 1 190 ? 34.490 25.364 14.577 1.00 44.22 190 GLN A N 1
ATOM 1521 C CA . GLN A 1 190 ? 34.493 26.072 15.847 1.00 44.22 190 GLN A CA 1
ATOM 1522 C C . GLN A 1 190 ? 35.298 25.244 16.849 1.00 44.22 190 GLN A C 1
ATOM 1524 O O . GLN A 1 190 ? 35.141 24.026 16.924 1.00 44.22 190 GLN A O 1
ATOM 1529 N N . ASN A 1 191 ? 36.197 25.912 17.565 1.00 43.00 191 ASN A N 1
ATOM 1530 C CA . ASN A 1 191 ? 37.001 25.304 18.610 1.00 43.00 191 ASN A CA 1
ATOM 1531 C C . ASN A 1 191 ? 36.079 24.992 19.802 1.00 43.00 191 ASN A C 1
ATOM 1533 O O . ASN A 1 191 ? 35.512 25.912 20.388 1.00 43.00 191 ASN A O 1
ATOM 1537 N N . TYR A 1 192 ? 35.862 23.709 20.090 1.00 47.50 192 TYR A N 1
ATOM 1538 C CA . TYR A 1 192 ? 35.013 23.234 21.186 1.00 47.50 192 TYR A CA 1
ATOM 1539 C C . TYR A 1 192 ? 35.887 22.930 22.401 1.00 47.50 192 TYR A C 1
ATOM 1541 O O . TYR A 1 192 ? 36.274 21.780 22.592 1.00 47.50 192 TYR A O 1
ATOM 1549 N N . ASP A 1 193 ? 36.179 23.939 23.219 1.00 49.88 193 ASP A N 1
ATOM 1550 C CA . ASP A 1 193 ? 36.981 23.739 24.435 1.00 49.88 193 ASP A CA 1
ATOM 1551 C C . ASP A 1 193 ? 36.188 23.837 25.756 1.00 49.88 193 ASP A C 1
ATOM 1553 O O . ASP A 1 193 ? 36.770 23.588 26.805 1.00 49.88 193 ASP A O 1
ATOM 1557 N N . ASP A 1 194 ? 34.862 24.049 25.755 1.00 50.81 194 ASP A N 1
ATOM 1558 C CA . ASP A 1 194 ? 34.125 24.295 27.020 1.00 50.81 194 ASP A CA 1
ATOM 1559 C C . ASP A 1 194 ? 33.031 23.266 27.406 1.00 50.81 194 ASP A C 1
ATOM 1561 O O . ASP A 1 194 ? 32.505 23.322 28.515 1.00 50.81 194 ASP A O 1
ATOM 1565 N N . GLU A 1 195 ? 32.710 22.264 26.573 1.00 52.59 195 GLU A N 1
ATOM 1566 C CA . GLU A 1 195 ? 31.693 21.227 26.899 1.00 52.59 195 GLU A CA 1
ATOM 1567 C C . GLU A 1 195 ? 32.284 19.863 27.322 1.00 52.59 195 GLU A C 1
ATOM 1569 O O . GLU A 1 195 ? 31.551 18.929 27.659 1.00 52.59 195 GLU A O 1
ATOM 1574 N N . ALA A 1 196 ? 33.613 19.723 27.350 1.00 53.56 196 ALA A N 1
ATOM 1575 C CA . ALA A 1 196 ? 34.281 18.455 27.667 1.00 53.56 196 ALA A CA 1
ATOM 1576 C C . ALA A 1 196 ? 34.218 18.065 29.160 1.00 53.56 196 ALA A C 1
ATOM 1578 O O . ALA A 1 196 ? 34.367 16.886 29.489 1.00 53.56 196 ALA A O 1
ATOM 1579 N N . PHE A 1 197 ? 33.963 19.018 30.066 1.00 50.78 197 PHE A N 1
ATOM 1580 C CA . PHE A 1 197 ? 33.976 18.766 31.513 1.00 50.78 197 PHE A CA 1
ATOM 1581 C C . PHE A 1 197 ? 32.761 17.955 31.997 1.00 50.78 197 PHE A C 1
ATOM 1583 O O . PHE A 1 197 ? 32.931 16.947 32.678 1.00 50.78 197 PHE A O 1
ATOM 1590 N N . GLY A 1 198 ? 31.540 18.296 31.569 1.00 60.59 198 GLY A N 1
ATOM 1591 C CA . GLY A 1 198 ? 30.328 17.616 32.057 1.00 60.59 198 GLY A CA 1
ATOM 1592 C C . GLY A 1 198 ? 30.170 16.166 31.577 1.00 60.59 198 GLY A C 1
ATOM 1593 O O . GLY A 1 198 ? 29.599 15.327 32.273 1.00 60.59 198 GLY A O 1
ATOM 1594 N N . PHE A 1 199 ? 30.698 15.837 30.395 1.00 64.75 199 PHE A N 1
ATOM 1595 C CA . PHE A 1 199 ? 30.607 14.482 29.843 1.00 64.75 199 PHE A CA 1
ATOM 1596 C C . PHE A 1 199 ? 31.553 13.501 30.547 1.00 64.75 199 PHE A C 1
ATOM 1598 O O . PHE A 1 199 ? 31.192 12.348 30.793 1.00 64.75 199 PHE A O 1
ATOM 1605 N N . MET A 1 200 ? 32.757 13.957 30.897 1.00 66.81 200 MET A N 1
ATOM 1606 C CA . MET A 1 200 ? 33.745 13.121 31.578 1.00 66.81 200 MET A CA 1
ATOM 1607 C C . MET A 1 200 ? 33.348 12.835 33.027 1.00 66.81 200 MET A C 1
ATOM 1609 O O . MET A 1 200 ? 33.531 11.702 33.481 1.00 66.81 200 MET A O 1
ATOM 1613 N N . ASP A 1 201 ? 32.717 13.794 33.706 1.00 72.00 201 ASP A N 1
ATOM 1614 C CA . ASP A 1 201 ? 32.161 13.598 35.048 1.00 72.00 201 ASP A CA 1
ATOM 1615 C C . ASP A 1 201 ? 31.018 12.573 35.046 1.00 72.00 201 ASP A C 1
ATOM 1617 O O . ASP A 1 201 ? 31.023 11.639 35.851 1.00 72.00 201 ASP A O 1
ATOM 1621 N N . ALA A 1 202 ? 30.112 12.642 34.064 1.00 71.38 202 ALA A N 1
ATOM 1622 C CA . ALA A 1 202 ? 29.050 11.649 33.895 1.00 71.38 202 ALA A CA 1
ATOM 1623 C C . ALA A 1 202 ? 29.602 10.231 33.632 1.00 71.38 202 ALA A C 1
ATOM 1625 O O . ALA A 1 202 ? 29.078 9.237 34.143 1.00 71.38 202 ALA A O 1
ATOM 1626 N N . ILE A 1 203 ? 30.693 10.113 32.865 1.00 76.69 203 ILE A N 1
ATOM 1627 C CA . ILE A 1 203 ? 31.380 8.830 32.646 1.00 76.69 203 ILE A CA 1
ATOM 1628 C C . ILE A 1 203 ? 32.021 8.315 33.941 1.00 76.69 203 ILE A C 1
ATOM 1630 O O . ILE A 1 203 ? 32.017 7.106 34.191 1.00 76.69 203 ILE A O 1
ATOM 1634 N N . LEU A 1 204 ? 32.579 9.202 34.763 1.00 77.88 204 LEU A N 1
ATOM 1635 C CA . LEU A 1 204 ? 33.175 8.855 36.052 1.00 77.88 204 LEU A CA 1
ATOM 1636 C C . LEU A 1 204 ? 32.124 8.375 37.059 1.00 77.88 204 LEU A C 1
ATOM 1638 O O . LEU A 1 204 ? 32.369 7.390 37.757 1.00 77.88 204 LEU A O 1
ATOM 1642 N N . GLU A 1 205 ? 30.949 9.000 37.095 1.00 77.69 205 GLU A N 1
ATOM 1643 C CA . GLU A 1 205 ? 29.815 8.547 37.910 1.00 77.69 205 GLU A CA 1
ATOM 1644 C C . GLU A 1 205 ? 29.302 7.176 37.468 1.00 77.69 205 GLU A C 1
ATOM 1646 O O . GLU A 1 205 ? 29.138 6.277 38.295 1.00 77.69 205 GLU A O 1
ATOM 1651 N N . LEU A 1 206 ? 29.144 6.966 36.158 1.00 75.69 206 LEU A N 1
ATOM 1652 C CA . LEU A 1 206 ? 28.768 5.664 35.606 1.00 75.69 206 LEU A CA 1
ATOM 1653 C C . LEU A 1 206 ? 29.796 4.582 35.956 1.00 75.69 206 LEU A C 1
ATOM 1655 O O . LEU A 1 206 ? 29.419 3.470 36.322 1.00 75.69 206 LEU A O 1
ATOM 1659 N N . LYS A 1 207 ? 31.097 4.891 35.888 1.00 75.62 207 LYS A N 1
ATOM 1660 C CA . LYS A 1 207 ? 32.154 3.943 36.271 1.00 75.62 207 LYS A CA 1
ATOM 1661 C C . LYS A 1 207 ? 32.112 3.579 37.753 1.00 75.62 207 LYS A C 1
ATOM 1663 O O . LYS A 1 207 ? 32.287 2.405 38.063 1.00 75.62 207 LYS A O 1
ATOM 1668 N N . LYS A 1 208 ? 31.869 4.544 38.646 1.00 77.44 208 LYS A N 1
ATOM 1669 C CA . LYS A 1 208 ? 31.699 4.281 40.086 1.00 77.44 208 LYS A CA 1
ATOM 1670 C C . LYS A 1 208 ? 30.488 3.380 40.333 1.00 77.44 208 LYS A C 1
ATOM 1672 O O . LYS A 1 208 ? 30.621 2.345 40.971 1.00 77.44 208 LYS A O 1
ATOM 1677 N N . PHE A 1 209 ? 29.357 3.687 39.701 1.00 76.44 209 PHE A N 1
ATOM 1678 C CA . PHE A 1 209 ? 28.140 2.882 39.807 1.00 76.44 209 PHE A CA 1
ATOM 1679 C C . PHE A 1 209 ? 28.329 1.428 39.336 1.00 76.44 209 PHE A C 1
ATOM 1681 O O . PHE A 1 209 ? 27.875 0.491 39.988 1.00 76.44 209 PHE A O 1
ATOM 1688 N N . PHE A 1 210 ? 29.030 1.207 38.219 1.00 71.31 210 PHE A N 1
ATOM 1689 C CA . PHE A 1 210 ? 29.321 -0.152 37.748 1.00 71.31 210 PHE A CA 1
ATOM 1690 C C . PHE A 1 210 ? 30.391 -0.878 38.577 1.00 71.31 210 PHE A C 1
ATOM 1692 O O . PHE A 1 210 ? 30.431 -2.108 38.539 1.00 71.31 210 PHE A O 1
ATOM 1699 N N . ALA A 1 211 ? 31.235 -0.156 39.322 1.00 71.31 211 ALA A N 1
ATOM 1700 C CA . ALA A 1 211 ? 32.176 -0.754 40.268 1.00 71.31 211 ALA A CA 1
ATOM 1701 C C . ALA A 1 211 ? 31.460 -1.294 41.516 1.00 71.31 211 ALA A C 1
ATOM 1703 O O . ALA A 1 211 ? 31.817 -2.369 41.995 1.00 71.31 211 ALA A O 1
ATOM 1704 N N . ASP A 1 212 ? 30.417 -0.600 41.977 1.00 72.00 212 ASP A N 1
ATOM 1705 C CA . ASP A 1 212 ? 29.600 -1.025 43.121 1.00 72.00 212 ASP A CA 1
ATOM 1706 C C . ASP A 1 212 ? 28.692 -2.223 42.777 1.00 72.00 212 ASP A C 1
ATOM 1708 O O . ASP A 1 212 ? 28.351 -3.026 43.645 1.00 72.00 212 ASP A O 1
ATOM 1712 N N . PHE A 1 213 ? 28.338 -2.392 41.495 1.00 70.25 213 PHE A N 1
ATOM 1713 C CA . PHE A 1 213 ? 27.455 -3.467 41.025 1.00 70.25 213 PHE A CA 1
ATOM 1714 C C . PHE A 1 213 ? 28.007 -4.189 39.779 1.00 70.25 213 PHE A C 1
ATOM 1716 O O . PHE A 1 213 ? 27.424 -4.102 38.690 1.00 70.25 213 PHE A O 1
ATOM 1723 N N . PRO A 1 214 ? 29.097 -4.971 39.907 1.00 69.38 214 PRO A N 1
ATOM 1724 C CA . PRO A 1 214 ? 29.741 -5.635 38.769 1.00 69.38 214 PRO A CA 1
ATOM 1725 C C . PRO A 1 214 ? 28.848 -6.699 38.109 1.00 69.38 214 PRO A C 1
ATOM 1727 O O . PRO A 1 214 ? 28.958 -6.963 36.911 1.00 69.38 214 PRO A O 1
ATOM 1730 N N . SER A 1 215 ? 27.910 -7.281 38.865 1.00 74.69 215 SER A N 1
ATOM 1731 C CA . SER A 1 215 ? 26.942 -8.272 38.379 1.00 74.69 215 SER A CA 1
ATOM 1732 C C . SER A 1 215 ? 25.795 -7.667 37.557 1.00 74.69 215 SER A C 1
ATOM 1734 O O . SER A 1 215 ? 25.076 -8.404 36.882 1.00 74.69 215 SER A O 1
ATOM 1736 N N . LEU A 1 216 ? 25.631 -6.337 37.552 1.00 74.44 216 LEU A N 1
ATOM 1737 C CA . LEU A 1 216 ? 24.501 -5.651 36.915 1.00 74.44 216 LEU A CA 1
ATOM 1738 C C . LEU A 1 216 ? 24.536 -5.749 35.383 1.00 74.44 216 LEU A C 1
ATOM 1740 O O . LEU A 1 216 ? 23.504 -5.934 34.734 1.00 74.44 216 LEU A O 1
ATOM 1744 N N . LEU A 1 217 ? 25.731 -5.649 34.794 1.00 73.19 217 LEU A N 1
ATOM 1745 C CA . LEU A 1 217 ? 25.919 -5.796 33.348 1.00 73.19 217 LEU A CA 1
ATOM 1746 C C . LEU A 1 217 ? 25.603 -7.222 32.886 1.00 73.19 217 LEU A C 1
ATOM 1748 O O . LEU A 1 217 ? 25.025 -7.413 31.813 1.00 73.19 217 LEU A O 1
ATOM 1752 N N . GLU A 1 218 ? 25.938 -8.209 33.713 1.00 76.69 218 GLU A N 1
ATOM 1753 C CA . GLU A 1 218 ? 25.693 -9.618 33.423 1.00 76.69 218 GLU A CA 1
ATOM 1754 C C . GLU A 1 218 ? 24.209 -9.974 33.595 1.00 76.69 218 GLU A C 1
ATOM 1756 O O . GLU A 1 218 ? 23.616 -10.568 32.694 1.00 76.69 218 GLU A O 1
ATOM 1761 N N . LEU A 1 219 ? 23.556 -9.465 34.646 1.00 78.06 219 LEU A N 1
ATOM 1762 C CA . LEU A 1 219 ? 22.099 -9.510 34.807 1.00 78.06 219 LEU A CA 1
ATOM 1763 C C . LEU A 1 219 ? 21.382 -8.881 33.600 1.00 78.06 219 LEU A C 1
ATOM 1765 O O . LEU A 1 219 ? 20.434 -9.457 33.065 1.00 78.06 219 LEU A O 1
ATOM 1769 N N . GLY A 1 220 ? 21.856 -7.731 33.113 1.00 76.12 220 GLY A N 1
ATOM 1770 C CA . GLY A 1 220 ? 21.299 -7.072 31.930 1.00 76.12 220 GLY A CA 1
ATOM 1771 C C . GLY A 1 220 ? 21.392 -7.921 30.656 1.00 76.12 220 GLY A C 1
ATOM 1772 O O . GLY A 1 220 ? 20.459 -7.927 29.846 1.00 76.12 220 GLY A O 1
ATOM 1773 N N . ARG A 1 221 ? 22.484 -8.680 30.475 1.00 79.50 221 ARG A N 1
ATOM 1774 C CA . ARG A 1 221 ? 22.621 -9.645 29.369 1.00 79.50 221 ARG A CA 1
ATOM 1775 C C . ARG A 1 221 ? 21.693 -10.844 29.542 1.00 79.50 221 ARG A C 1
ATOM 1777 O O . ARG A 1 221 ? 21.035 -11.236 28.579 1.00 79.50 221 ARG A O 1
ATOM 1784 N N . GLN A 1 222 ? 21.592 -11.388 30.751 1.00 78.56 222 GLN A N 1
ATOM 1785 C CA . GLN A 1 222 ? 20.742 -12.544 31.038 1.00 78.56 222 GLN A CA 1
ATOM 1786 C C . GLN A 1 222 ? 19.250 -12.211 30.876 1.00 78.56 222 GLN A C 1
ATOM 1788 O O . GLN A 1 222 ? 18.523 -12.956 30.223 1.00 78.56 222 GLN A O 1
ATOM 1793 N N . LEU A 1 223 ? 18.800 -11.042 31.345 1.00 79.38 223 LEU A N 1
ATOM 1794 C CA . LEU A 1 223 ? 17.418 -10.572 31.170 1.00 79.38 223 LEU A CA 1
ATOM 1795 C C . LEU A 1 223 ? 17.056 -10.288 29.708 1.00 79.38 223 LEU A C 1
ATOM 1797 O O . LEU A 1 223 ? 15.907 -10.483 29.304 1.00 79.38 223 LEU A O 1
ATOM 1801 N N . ARG A 1 224 ? 18.027 -9.835 28.903 1.00 79.81 224 ARG A N 1
ATOM 1802 C CA . ARG A 1 224 ? 17.837 -9.638 27.460 1.00 79.81 224 ARG A CA 1
ATOM 1803 C C . ARG A 1 224 ? 17.555 -10.961 26.744 1.00 79.81 224 ARG A C 1
ATOM 1805 O O . ARG A 1 224 ? 16.758 -10.971 25.808 1.00 79.81 224 ARG A O 1
ATOM 1812 N N . ASN A 1 225 ? 18.185 -12.044 27.194 1.00 80.56 225 ASN A N 1
ATOM 1813 C CA . ASN A 1 225 ? 18.094 -13.361 26.570 1.00 80.56 225 ASN A CA 1
ATOM 1814 C C . ASN A 1 225 ? 16.959 -14.233 27.143 1.00 80.56 225 ASN A C 1
ATOM 1816 O O . ASN A 1 225 ? 16.467 -15.109 26.438 1.00 80.56 225 ASN A O 1
ATOM 1820 N N . ALA A 1 226 ? 16.503 -13.973 28.372 1.00 76.88 226 ALA A N 1
ATOM 1821 C CA . ALA A 1 226 ? 15.418 -14.713 29.018 1.00 76.88 226 ALA A CA 1
ATOM 1822 C C . ALA A 1 226 ? 14.021 -14.307 28.503 1.00 76.88 226 ALA A C 1
ATOM 1824 O O . ALA A 1 226 ? 13.753 -13.126 28.223 1.00 76.88 226 ALA A O 1
ATOM 1825 N N . GLN A 1 227 ? 13.094 -15.270 28.432 1.00 71.81 227 GLN A N 1
ATOM 1826 C CA . GLN A 1 227 ? 11.700 -15.044 28.028 1.00 71.81 227 GLN A CA 1
ATOM 1827 C C . GLN A 1 227 ? 10.697 -15.522 29.085 1.00 71.81 227 GLN A C 1
ATOM 1829 O O . GLN A 1 227 ? 10.896 -16.524 29.759 1.00 71.81 227 GLN A O 1
ATOM 1834 N N . GLY A 1 228 ? 9.584 -14.794 29.215 1.00 74.88 228 GLY A N 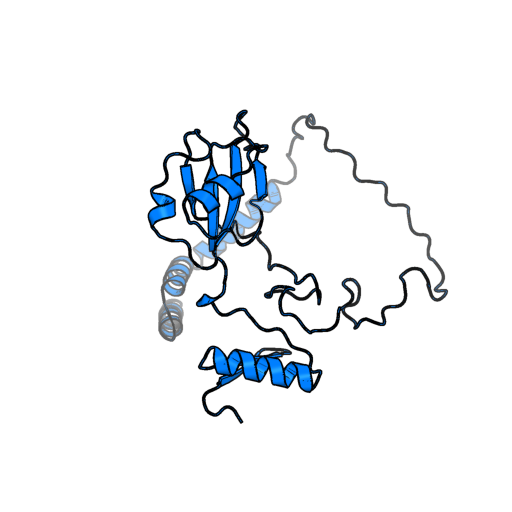1
ATOM 1835 C CA . GLY A 1 228 ? 8.490 -15.169 30.114 1.00 74.88 228 GLY A CA 1
ATOM 1836 C C . GLY A 1 228 ? 8.883 -15.157 31.596 1.00 74.88 228 GLY A C 1
ATOM 1837 O O . GLY A 1 228 ? 9.475 -14.190 32.078 1.00 74.88 228 GLY A O 1
ATOM 1838 N N . THR A 1 229 ? 8.523 -16.222 32.316 1.00 72.06 229 THR A N 1
ATOM 1839 C CA . THR A 1 229 ? 8.711 -16.373 33.770 1.00 72.06 229 THR A CA 1
ATOM 1840 C C . THR A 1 229 ? 10.176 -16.520 34.185 1.00 72.06 229 THR A C 1
ATOM 1842 O O . THR A 1 229 ? 10.520 -16.151 35.302 1.00 72.06 229 THR A O 1
ATOM 1845 N N . GLU A 1 230 ? 11.068 -16.935 33.279 1.00 74.50 230 GLU A N 1
ATOM 1846 C CA . GLU A 1 230 ? 12.508 -17.065 33.556 1.00 74.50 230 GLU A CA 1
ATOM 1847 C C . GLU A 1 230 ? 13.177 -15.732 33.918 1.00 74.50 230 GLU A C 1
ATOM 1849 O O . 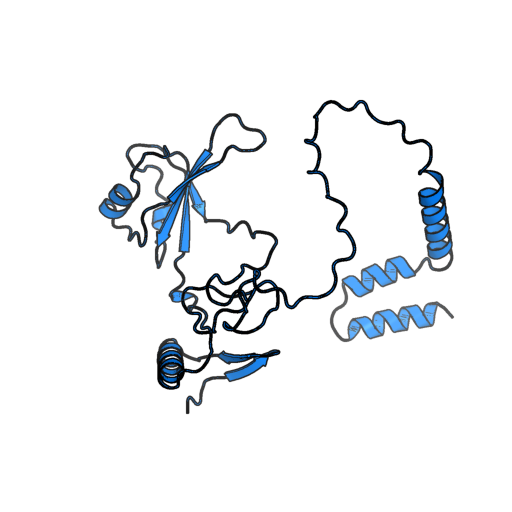GLU A 1 230 ? 14.181 -15.708 34.626 1.00 74.50 230 GLU A O 1
ATOM 1854 N N . ARG A 1 231 ? 12.618 -14.597 33.473 1.00 75.94 231 ARG A N 1
ATOM 1855 C CA . ARG A 1 231 ? 13.132 -13.265 33.838 1.00 75.94 231 ARG A CA 1
ATOM 1856 C C . ARG A 1 231 ? 13.032 -13.001 35.334 1.00 75.94 231 ARG A C 1
ATOM 1858 O O . ARG A 1 231 ? 13.900 -12.337 35.892 1.00 75.94 231 ARG A O 1
ATOM 1865 N N . VAL A 1 232 ? 11.973 -13.513 35.955 1.00 77.88 232 VAL A N 1
ATOM 1866 C CA . VAL A 1 232 ? 11.718 -13.362 37.386 1.00 77.88 232 VAL A CA 1
ATOM 1867 C C . VAL A 1 232 ? 12.747 -14.183 38.163 1.00 77.88 232 VAL A C 1
ATOM 1869 O O . VAL A 1 232 ? 13.393 -13.650 39.059 1.00 77.88 232 VAL A O 1
ATOM 1872 N N . ASP A 1 233 ? 13.014 -15.418 37.737 1.00 77.88 233 ASP A N 1
ATOM 1873 C CA . ASP A 1 233 ? 14.023 -16.283 38.360 1.00 77.88 233 ASP A CA 1
ATOM 1874 C C . ASP A 1 233 ? 15.452 -15.740 38.215 1.00 77.88 233 ASP A C 1
ATOM 1876 O O . ASP A 1 233 ? 16.221 -15.758 39.175 1.00 77.88 233 ASP A O 1
ATOM 1880 N N . VAL A 1 234 ? 15.813 -15.220 37.036 1.00 78.88 234 VAL A N 1
ATOM 1881 C CA . VAL A 1 234 ? 17.114 -14.564 36.796 1.00 78.88 234 VAL A CA 1
ATOM 1882 C C . VAL A 1 234 ? 17.290 -13.354 37.717 1.00 78.88 234 VAL A C 1
ATOM 1884 O O . VAL A 1 234 ? 18.366 -13.152 38.279 1.00 78.88 234 VAL A O 1
ATOM 1887 N N . PHE A 1 235 ? 16.224 -12.577 37.920 1.00 77.88 235 PHE A N 1
ATOM 1888 C CA . PHE A 1 235 ? 16.242 -11.421 38.810 1.00 77.88 235 PHE A CA 1
ATOM 1889 C C . PHE A 1 235 ? 16.370 -11.829 40.287 1.00 77.88 235 PHE A C 1
ATOM 1891 O O . PHE A 1 235 ? 17.198 -11.269 41.004 1.00 77.88 235 PHE A O 1
ATOM 1898 N N . TYR A 1 236 ? 15.628 -12.849 40.739 1.00 77.06 236 TYR A N 1
ATOM 1899 C CA . TYR A 1 236 ? 15.704 -13.338 42.121 1.00 77.06 236 TYR A CA 1
ATOM 1900 C C . TYR A 1 236 ? 17.060 -13.960 42.467 1.00 77.06 236 TYR A C 1
ATOM 1902 O O . TYR A 1 236 ? 17.578 -13.703 43.552 1.00 77.06 236 TYR A O 1
ATOM 1910 N N . ARG A 1 237 ? 17.679 -14.721 41.554 1.00 76.31 237 ARG A N 1
ATOM 1911 C CA . ARG A 1 237 ? 19.024 -15.289 41.775 1.00 76.31 237 ARG A CA 1
ATOM 1912 C C . ARG A 1 237 ? 20.074 -14.204 42.001 1.00 76.31 237 ARG A C 1
ATOM 1914 O O . ARG A 1 237 ? 20.908 -14.340 42.891 1.00 76.31 237 ARG A O 1
ATOM 1921 N N . HIS A 1 238 ? 20.004 -13.120 41.234 1.00 73.62 238 HIS A N 1
ATOM 1922 C CA . HIS A 1 238 ? 20.922 -11.995 41.387 1.00 73.62 238 HIS A CA 1
ATOM 1923 C C . HIS A 1 238 ? 20.617 -11.126 42.612 1.00 73.62 238 HIS A C 1
ATOM 1925 O O . HIS A 1 238 ? 21.548 -10.629 43.233 1.00 73.62 238 HIS A O 1
ATOM 1931 N N . LEU A 1 239 ? 19.349 -10.979 43.012 1.00 71.25 239 LEU A N 1
ATOM 1932 C CA . LEU A 1 239 ? 18.993 -10.299 44.265 1.00 71.25 239 LEU A CA 1
ATOM 1933 C C . LEU A 1 239 ? 19.496 -11.049 45.504 1.00 71.25 239 LEU A C 1
ATOM 1935 O O . LEU A 1 239 ? 19.917 -10.419 46.469 1.00 71.25 239 LEU A O 1
ATOM 1939 N N . ILE A 1 240 ? 19.465 -12.384 45.481 1.00 69.94 240 ILE A N 1
ATOM 1940 C CA . ILE A 1 240 ? 19.985 -13.213 46.576 1.00 69.94 240 ILE A CA 1
ATOM 1941 C C . ILE A 1 240 ? 21.516 -13.119 46.651 1.00 69.94 240 ILE A C 1
ATOM 1943 O O . ILE A 1 240 ? 22.055 -13.138 47.750 1.00 69.94 240 ILE A O 1
ATOM 1947 N N . SER A 1 241 ? 22.211 -12.959 45.518 1.00 64.12 241 SER A N 1
ATOM 1948 C CA . SER A 1 241 ? 23.677 -12.829 45.483 1.00 64.12 241 SER A CA 1
ATOM 1949 C C . SER A 1 241 ? 24.205 -11.433 45.851 1.00 64.12 241 SER A C 1
ATOM 1951 O O . SER A 1 241 ? 25.413 -11.225 45.792 1.00 64.12 241 SER A O 1
ATOM 1953 N N . LEU A 1 242 ? 23.322 -10.463 46.114 1.00 63.56 242 LEU A N 1
ATOM 1954 C CA . LEU A 1 242 ? 23.665 -9.085 46.498 1.00 63.56 242 LEU A CA 1
ATOM 1955 C C . LEU A 1 242 ? 23.509 -8.831 48.014 1.00 63.56 242 LEU A C 1
ATOM 1957 O O . LEU A 1 242 ? 23.763 -7.714 48.460 1.00 63.56 242 LEU A O 1
ATOM 1961 N N . LYS A 1 243 ? 23.079 -9.841 48.786 1.00 53.88 243 LYS A N 1
ATOM 1962 C CA . LYS A 1 243 ? 23.157 -9.877 50.257 1.00 53.88 243 LYS A CA 1
ATOM 1963 C C . LYS A 1 243 ? 24.460 -10.526 50.698 1.00 53.88 243 LYS A C 1
ATOM 1965 O O . LYS A 1 243 ? 24.976 -10.078 51.742 1.00 53.88 243 LYS A O 1
#

pLDDT: mean 73.18, std 15.07, range [36.84, 93.94]